Protein AF-A0A3S1BXM0-F1 (afdb_monomer)

Secondary structure (DSSP, 8-state):
---SSTTTGGGSSS--------EEEEEEEETTTSHHIIIIIHHHHHHHHHHTTGGG-SSS------SEEEEEEEEESS-HHHHHHHHHHHHHHH----TTSTTHHHHHHHHHHHHHHEEEEE-SSHHHHHHHHHHHHHHHHTSPTTPEEEEEEEE-S-GGGHHHHHHHHHHHHHHHHHHTT-EEEEEEPSP----

Structure (mmCIF, N/CA/C/O backbone):
data_AF-A0A3S1BXM0-F1
#
_entry.id   AF-A0A3S1BXM0-F1
#
loop_
_atom_site.group_PDB
_atom_site.id
_atom_site.type_symbol
_atom_site.label_atom_id
_atom_site.label_alt_id
_atom_site.label_comp_id
_atom_site.label_asym_id
_atom_site.label_entity_id
_atom_site.label_seq_id
_atom_site.pdbx_PDB_ins_code
_atom_site.Cartn_x
_atom_site.Cartn_y
_atom_site.Cartn_z
_atom_site.occupancy
_atom_site.B_iso_or_equiv
_atom_site.auth_seq_id
_atom_site.auth_comp_id
_atom_site.auth_asym_id
_atom_site.auth_atom_id
_atom_site.pdbx_PDB_model_num
ATOM 1 N N . MET A 1 1 ? -24.906 41.921 -45.939 1.00 42.62 1 MET A N 1
ATOM 2 C CA . MET A 1 1 ? -23.508 41.454 -46.096 1.00 42.62 1 MET A CA 1
ATOM 3 C C . MET A 1 1 ? -22.781 41.800 -44.793 1.00 42.62 1 MET A C 1
ATOM 5 O O . MET A 1 1 ? -22.224 42.876 -44.702 1.00 42.62 1 MET A O 1
ATOM 9 N N . SER A 1 2 ? -22.969 41.135 -43.647 1.00 51.03 2 SER A N 1
ATOM 10 C CA . SER A 1 2 ? -22.830 39.710 -43.267 1.00 51.03 2 SER A CA 1
ATOM 11 C C . SER A 1 2 ? -21.448 39.102 -43.482 1.00 51.03 2 SER A C 1
ATOM 13 O O . SER A 1 2 ? -21.346 37.996 -43.989 1.00 51.03 2 SER A O 1
ATOM 15 N N . ILE A 1 3 ? -20.389 39.807 -43.077 1.00 51.78 3 ILE A N 1
ATOM 16 C CA . ILE A 1 3 ? -19.067 39.207 -42.838 1.00 51.78 3 ILE A CA 1
ATOM 17 C C . ILE A 1 3 ? -18.407 39.964 -41.678 1.00 51.78 3 ILE A C 1
ATOM 19 O O . ILE A 1 3 ? -17.545 40.799 -41.897 1.00 51.78 3 ILE A O 1
ATOM 23 N N . SER A 1 4 ? -18.860 39.765 -40.437 1.00 50.62 4 SER A N 1
ATOM 24 C CA . SER A 1 4 ? -18.068 40.260 -39.291 1.00 50.62 4 SER A CA 1
ATOM 25 C C . SER A 1 4 ? -18.338 39.586 -37.945 1.00 50.62 4 SER A C 1
ATOM 27 O O . SER A 1 4 ? -17.710 39.952 -36.960 1.00 50.62 4 SER A O 1
ATOM 29 N N . CYS A 1 5 ? -19.240 38.600 -37.874 1.00 48.78 5 CYS A N 1
ATOM 30 C CA . CYS A 1 5 ? -19.607 37.962 -36.601 1.00 48.78 5 CYS A CA 1
ATOM 31 C C . CYS A 1 5 ? -19.157 36.492 -36.484 1.00 48.78 5 CYS A C 1
ATOM 33 O O . CYS A 1 5 ? -19.156 35.933 -35.395 1.00 48.78 5 CYS A O 1
ATOM 35 N N . LEU A 1 6 ? -18.724 35.862 -37.582 1.00 45.44 6 LEU A N 1
ATOM 36 C CA . LEU A 1 6 ? -18.412 34.425 -37.598 1.00 45.44 6 LEU A CA 1
ATOM 37 C C . LEU A 1 6 ? -16.967 34.073 -37.217 1.00 45.44 6 LEU A C 1
ATOM 39 O O . LEU A 1 6 ? -16.705 32.921 -36.901 1.00 45.44 6 LEU A O 1
ATOM 43 N N . VAL A 1 7 ? -16.039 35.035 -37.198 1.00 48.97 7 VAL A N 1
ATOM 44 C CA . VAL A 1 7 ? -14.608 34.736 -36.968 1.00 48.97 7 VAL A CA 1
ATOM 45 C C . VAL A 1 7 ? -14.205 34.856 -35.492 1.00 48.97 7 VAL A C 1
ATOM 47 O O . VAL A 1 7 ? -13.211 34.273 -35.073 1.00 48.97 7 VAL A O 1
ATOM 50 N N . VAL A 1 8 ? -14.994 35.551 -34.664 1.00 48.59 8 VAL A N 1
ATOM 51 C CA . VAL A 1 8 ? -14.667 35.716 -33.233 1.00 48.59 8 VAL A CA 1
ATOM 52 C C . VAL A 1 8 ? -15.180 34.544 -32.386 1.00 48.59 8 VAL A C 1
ATOM 54 O O . VAL A 1 8 ? -14.573 34.212 -31.374 1.00 48.59 8 VAL A O 1
ATOM 57 N N . PHE A 1 9 ? -16.229 33.839 -32.825 1.00 46.88 9 PHE A N 1
ATOM 58 C CA . PHE A 1 9 ? -16.729 32.659 -32.107 1.00 46.88 9 PHE A CA 1
ATOM 59 C C . PHE A 1 9 ? -15.946 31.370 -32.397 1.00 46.88 9 PHE A C 1
ATOM 61 O O . PHE A 1 9 ? -15.995 30.442 -31.596 1.00 46.88 9 PHE A O 1
ATOM 68 N N . SER A 1 10 ? -15.177 31.306 -33.489 1.00 47.47 10 SER A N 1
ATOM 69 C CA . SER A 1 10 ? -14.373 30.123 -33.828 1.00 47.47 10 SER A CA 1
ATOM 70 C C . SER A 1 10 ? -13.002 30.070 -33.142 1.00 47.47 10 SER A C 1
ATOM 72 O O . SER A 1 10 ? -12.331 29.048 -33.231 1.00 47.47 10 SER A O 1
ATOM 74 N N . LEU A 1 11 ? -12.576 31.130 -32.443 1.00 47.62 11 LEU A N 1
ATOM 75 C CA . LEU A 1 11 ? -11.292 31.165 -31.720 1.00 47.62 11 LEU A CA 1
ATOM 76 C C . LEU A 1 11 ? -11.405 30.844 -30.219 1.00 47.62 11 LEU A C 1
ATOM 78 O O . LEU A 1 11 ? -10.388 30.767 -29.537 1.00 47.62 11 LEU A O 1
ATOM 82 N N . LEU A 1 12 ? -12.612 30.595 -29.702 1.00 48.31 12 LEU A N 1
ATOM 83 C CA . LEU A 1 12 ? -12.831 30.173 -28.309 1.00 48.31 12 LEU A CA 1
ATOM 84 C C . LEU A 1 12 ? -12.918 28.645 -28.125 1.00 48.31 12 LEU A C 1
ATOM 86 O O . LEU A 1 12 ? -13.071 28.180 -26.999 1.00 48.31 12 LEU A O 1
ATOM 90 N N . SER A 1 13 ? -12.794 27.849 -29.195 1.00 50.97 13 SER A N 1
ATOM 91 C CA . SER A 1 13 ? -13.020 26.393 -29.139 1.00 50.97 13 SER A CA 1
ATOM 92 C C . SER A 1 13 ? -11.777 25.500 -29.188 1.00 50.97 13 SER A C 1
ATOM 94 O O . SER A 1 13 ? -11.932 24.285 -29.131 1.00 50.97 13 SER A O 1
ATOM 96 N N . THR A 1 14 ? -10.548 26.018 -29.236 1.00 49.47 14 THR A N 1
ATOM 97 C CA . THR A 1 14 ? -9.361 25.145 -29.364 1.00 49.47 14 THR A CA 1
ATOM 98 C C . THR A 1 14 ? -8.221 25.531 -28.432 1.00 49.47 14 THR A C 1
ATOM 100 O O . THR A 1 14 ? -7.120 25.823 -28.880 1.00 49.47 14 THR A O 1
ATOM 103 N N . ALA A 1 15 ? -8.477 25.512 -27.125 1.00 50.00 15 ALA A N 1
ATOM 104 C CA . ALA A 1 15 ? -7.437 25.248 -26.129 1.00 50.00 15 ALA A CA 1
ATOM 105 C C . ALA A 1 15 ? -8.036 24.783 -24.791 1.00 50.00 15 ALA A C 1
ATOM 107 O O . ALA A 1 15 ? -7.553 25.152 -23.726 1.00 50.00 15 ALA A O 1
ATOM 108 N N . TYR A 1 16 ? -9.038 23.896 -24.818 1.00 47.53 16 TYR A N 1
ATOM 109 C CA . TYR A 1 16 ? -9.066 22.870 -23.775 1.00 47.53 16 TYR A CA 1
ATOM 110 C C . TYR A 1 16 ? -7.913 21.915 -24.091 1.00 47.53 16 TYR A C 1
ATOM 112 O O . TYR A 1 16 ? -8.100 20.825 -24.625 1.00 47.53 16 TYR A O 1
ATOM 120 N N . LEU A 1 17 ? -6.685 22.354 -23.797 1.00 45.69 17 LEU A N 1
ATOM 121 C CA . LEU A 1 17 ? -5.659 21.406 -23.404 1.00 45.69 17 LEU A CA 1
ATOM 122 C C . LEU A 1 17 ? -6.275 20.701 -22.201 1.00 45.69 17 LEU A C 1
ATOM 124 O O . LEU A 1 17 ? -6.370 21.283 -21.121 1.00 45.69 17 LEU A O 1
ATOM 128 N N . ALA A 1 18 ? -6.791 19.493 -22.418 1.00 48.09 18 ALA A N 1
ATOM 129 C CA . ALA A 1 18 ? -7.060 18.563 -21.344 1.00 48.09 18 ALA A CA 1
ATOM 130 C C . ALA A 1 18 ? -5.709 18.343 -20.661 1.00 48.09 18 ALA A C 1
ATOM 132 O O . ALA A 1 18 ? -4.919 17.495 -21.069 1.00 48.09 18 ALA A O 1
ATOM 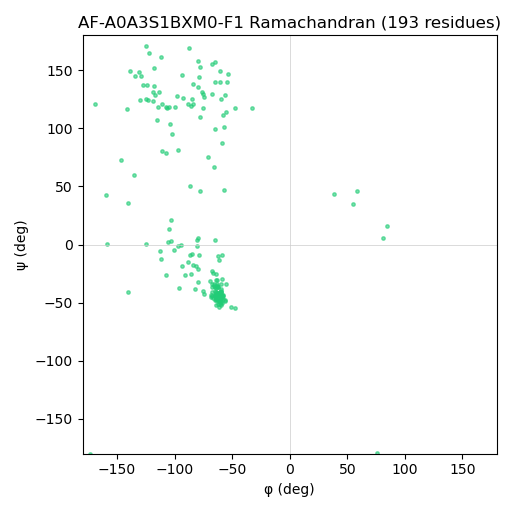133 N N . SER A 1 19 ? -5.393 19.217 -19.703 1.00 56.03 19 SER A N 1
ATOM 134 C CA . SER A 1 19 ? -4.230 19.079 -18.849 1.00 56.03 19 SER A CA 1
ATOM 135 C C . SER A 1 19 ? -4.370 17.702 -18.231 1.00 56.03 19 SER A C 1
ATOM 137 O O . SER A 1 19 ? -5.367 17.426 -17.560 1.00 56.03 19 SER A O 1
ATOM 139 N N . ALA A 1 20 ? -3.447 16.806 -18.572 1.00 67.75 20 ALA A N 1
ATOM 140 C CA . ALA A 1 20 ? -3.474 15.450 -18.068 1.00 67.75 20 ALA A CA 1
ATOM 141 C C . ALA A 1 20 ? -3.439 15.539 -16.542 1.00 67.75 20 ALA A C 1
ATOM 143 O O . ALA A 1 20 ? -2.470 16.010 -15.946 1.00 67.75 20 ALA A O 1
ATOM 144 N N . GLU A 1 21 ? -4.557 15.168 -15.930 1.00 80.56 21 GLU A N 1
ATOM 145 C CA . GLU A 1 21 ? -4.780 15.365 -14.511 1.00 80.56 21 GLU A CA 1
ATOM 146 C C . GLU A 1 21 ? -3.712 14.637 -13.699 1.00 80.56 21 GLU A C 1
ATOM 148 O O . GLU A 1 21 ? -3.503 13.431 -13.864 1.00 80.56 21 GLU A O 1
ATOM 153 N N . ARG A 1 22 ? -3.023 15.380 -12.826 1.00 90.25 22 ARG A N 1
ATOM 154 C CA . ARG A 1 22 ? -2.014 14.804 -11.943 1.00 90.25 22 ARG A CA 1
ATOM 155 C C . ARG A 1 22 ? -2.706 14.062 -10.813 1.00 90.25 22 ARG A C 1
ATOM 157 O O . ARG A 1 22 ? -3.576 14.615 -10.145 1.00 90.25 22 ARG A O 1
ATOM 164 N N . ARG A 1 23 ? -2.279 12.832 -10.565 1.00 91.25 23 ARG A N 1
ATOM 165 C CA . ARG A 1 23 ? -2.799 11.966 -9.510 1.00 91.25 23 ARG A CA 1
ATOM 166 C C . ARG A 1 23 ? -1.661 11.413 -8.666 1.00 91.25 23 ARG A C 1
ATOM 168 O O . ARG A 1 23 ? -0.598 11.087 -9.184 1.00 91.25 23 ARG A O 1
ATOM 175 N N . HIS A 1 24 ? -1.908 11.256 -7.380 1.00 94.69 24 HIS A N 1
ATOM 176 C CA . HIS A 1 24 ? -1.060 10.492 -6.486 1.00 94.69 24 HIS A CA 1
ATOM 177 C C . HIS A 1 24 ? -1.905 9.408 -5.825 1.00 94.69 24 HIS A C 1
ATOM 179 O O . HIS A 1 24 ? -2.937 9.718 -5.228 1.00 94.69 24 HIS A O 1
ATOM 185 N N . THR A 1 25 ? -1.487 8.151 -5.964 1.00 95.94 25 THR A N 1
ATOM 186 C CA . THR A 1 25 ? -2.181 7.011 -5.363 1.00 95.94 25 THR A CA 1
ATOM 187 C C . THR A 1 25 ? -1.334 6.411 -4.255 1.00 95.94 25 THR A C 1
ATOM 189 O O . THR A 1 25 ? -0.241 5.912 -4.510 1.00 95.94 25 THR A O 1
ATOM 192 N N . VAL A 1 26 ? -1.877 6.379 -3.044 1.00 97.81 26 VAL A N 1
ATOM 193 C CA . VAL A 1 26 ? -1.361 5.522 -1.976 1.00 97.81 26 VAL A CA 1
ATOM 194 C C . VAL A 1 26 ? -2.067 4.174 -2.097 1.00 97.81 26 VAL A C 1
ATOM 196 O O . VAL A 1 26 ? -3.297 4.103 -2.068 1.00 97.81 26 VAL A O 1
ATOM 199 N N . PHE A 1 27 ? -1.305 3.099 -2.281 1.00 98.44 27 PHE A N 1
ATOM 200 C CA . PHE A 1 27 ? -1.840 1.742 -2.376 1.00 98.44 27 PHE A CA 1
ATOM 201 C C . PHE A 1 27 ? -1.514 0.972 -1.100 1.00 98.44 27 PHE A C 1
ATOM 203 O O . PHE A 1 27 ? -0.349 0.733 -0.795 1.00 98.44 27 PHE A O 1
ATOM 210 N N . ILE A 1 28 ? -2.543 0.549 -0.374 1.00 98.62 28 ILE A N 1
ATOM 211 C CA . ILE A 1 28 ? -2.418 -0.246 0.844 1.00 98.62 28 ILE A CA 1
ATOM 212 C C . ILE A 1 28 ? -2.796 -1.683 0.535 1.00 98.62 28 ILE A C 1
ATOM 214 O O . ILE A 1 28 ? -3.948 -1.970 0.213 1.00 98.62 28 ILE A O 1
ATOM 218 N N . LEU A 1 29 ? -1.845 -2.592 0.705 1.00 98.69 29 LEU A N 1
ATOM 219 C CA . LEU A 1 29 ? -2.066 -4.024 0.636 1.00 98.69 29 LEU A CA 1
ATOM 220 C C . LEU A 1 29 ? -2.128 -4.620 2.046 1.00 98.69 29 LEU A C 1
ATOM 222 O O . LEU A 1 29 ? -1.106 -4.957 2.650 1.00 98.69 29 LEU A O 1
ATOM 226 N N . VAL A 1 30 ? -3.343 -4.772 2.575 1.00 98.62 30 VAL A N 1
ATOM 227 C CA . VAL A 1 30 ? -3.570 -5.489 3.834 1.00 98.62 30 VAL A CA 1
ATOM 228 C C . VAL A 1 30 ? -3.433 -6.984 3.570 1.00 98.62 30 VAL A C 1
ATOM 230 O O . VAL A 1 30 ? -4.076 -7.513 2.671 1.00 98.62 30 VAL A O 1
ATOM 233 N N . GLY A 1 31 ? -2.594 -7.665 4.348 1.00 98.12 31 GLY A N 1
ATOM 234 C CA . GLY A 1 31 ? -2.126 -9.015 4.031 1.00 98.12 31 GLY A CA 1
ATOM 235 C C . GLY A 1 31 ? -0.924 -9.029 3.081 1.00 98.12 31 GLY A C 1
ATOM 236 O O . GLY A 1 31 ? -0.602 -10.075 2.529 1.00 98.12 31 GLY A O 1
ATOM 237 N N . GLY A 1 32 ? -0.229 -7.897 2.906 1.00 97.88 32 GLY A N 1
ATOM 238 C CA . GLY A 1 32 ? 0.899 -7.760 1.974 1.00 97.88 32 GLY A CA 1
ATOM 239 C C . GLY A 1 32 ? 2.114 -8.651 2.258 1.00 97.88 32 GLY A C 1
ATOM 240 O O . GLY A 1 32 ? 3.002 -8.752 1.422 1.00 97.88 32 GLY A O 1
ATOM 241 N N . THR A 1 33 ? 2.164 -9.323 3.406 1.00 98.12 33 THR A N 1
ATOM 242 C CA . THR A 1 33 ? 3.196 -10.316 3.749 1.00 98.12 33 THR A CA 1
ATOM 243 C C . THR A 1 33 ? 2.714 -11.766 3.631 1.00 98.12 33 THR A C 1
ATOM 245 O O . THR A 1 33 ? 3.460 -12.677 3.978 1.00 98.12 33 THR A O 1
ATOM 248 N N . GLY A 1 34 ? 1.474 -11.994 3.184 1.00 97.19 34 GLY A N 1
ATOM 249 C CA . GLY A 1 34 ? 0.891 -13.326 3.018 1.00 97.19 34 GLY A CA 1
ATOM 250 C C . GLY A 1 34 ? 1.173 -13.961 1.654 1.00 97.19 34 GLY A C 1
ATOM 251 O O . GLY A 1 34 ? 1.602 -13.297 0.710 1.00 97.19 34 GLY A O 1
ATOM 252 N N . ASP A 1 35 ? 0.856 -15.250 1.535 1.00 96.81 35 ASP A N 1
ATOM 253 C CA . ASP A 1 35 ? 1.172 -16.063 0.352 1.00 96.81 35 ASP A CA 1
ATOM 254 C C . ASP A 1 35 ? 0.538 -15.537 -0.939 1.00 96.81 35 ASP A C 1
ATOM 256 O O . ASP A 1 35 ? 1.184 -15.520 -1.984 1.00 96.81 35 ASP A O 1
ATOM 260 N N . LEU A 1 36 ? -0.719 -15.073 -0.884 1.00 96.62 36 LEU A N 1
ATOM 261 C CA . LEU A 1 36 ? -1.396 -14.497 -2.052 1.00 96.62 36 LEU A CA 1
ATOM 262 C C . LEU A 1 36 ? -0.648 -13.259 -2.563 1.00 96.62 36 LEU A C 1
ATOM 264 O O . LEU A 1 36 ? -0.442 -13.105 -3.770 1.00 96.62 36 LEU A O 1
ATOM 268 N N . ALA A 1 37 ? -0.222 -12.396 -1.637 1.00 97.62 37 ALA A N 1
ATOM 269 C CA . ALA A 1 37 ? 0.502 -11.182 -1.967 1.00 97.62 37 ALA A CA 1
ATOM 270 C C . ALA A 1 37 ? 1.859 -11.494 -2.601 1.00 97.62 37 ALA A C 1
ATOM 272 O O . ALA A 1 37 ? 2.171 -10.950 -3.660 1.00 97.62 37 ALA A O 1
ATOM 273 N N . ALA A 1 38 ? 2.615 -12.409 -1.989 1.00 97.50 38 ALA A N 1
ATOM 274 C CA . ALA A 1 38 ? 3.919 -12.841 -2.480 1.00 97.50 38 ALA A CA 1
ATOM 275 C C . ALA A 1 38 ? 3.840 -13.552 -3.834 1.00 97.50 38 ALA A C 1
ATOM 277 O O . ALA A 1 38 ? 4.702 -13.392 -4.689 1.00 97.50 38 ALA A O 1
ATOM 278 N N . LYS A 1 39 ? 2.793 -14.345 -4.056 1.00 96.94 39 LYS A N 1
ATOM 279 C CA . LYS A 1 39 ? 2.694 -15.136 -5.278 1.00 96.94 39 LYS A CA 1
ATOM 280 C C . LYS A 1 39 ? 2.216 -14.330 -6.485 1.00 96.94 39 LYS A C 1
ATOM 282 O O . LYS A 1 39 ? 2.598 -14.667 -7.601 1.00 96.94 39 LYS A O 1
ATOM 287 N N . TYR A 1 40 ? 1.361 -13.323 -6.285 1.00 96.19 40 TYR A N 1
ATOM 288 C CA . TYR A 1 40 ? 0.692 -12.655 -7.409 1.00 96.19 40 TYR A CA 1
ATOM 289 C C . TYR A 1 40 ? 0.553 -11.139 -7.275 1.00 96.19 40 TYR A C 1
ATOM 291 O O . TYR A 1 40 ? 0.698 -10.429 -8.268 1.00 96.19 40 TYR A O 1
ATOM 299 N N . LEU A 1 41 ? 0.220 -10.621 -6.088 1.00 97.81 41 LEU A N 1
ATOM 300 C CA . LEU A 1 41 ? -0.225 -9.226 -5.996 1.00 97.81 41 LEU A CA 1
ATOM 301 C C . LEU A 1 41 ? 0.931 -8.242 -6.149 1.00 97.81 41 LEU A C 1
ATOM 303 O O . LEU A 1 41 ? 0.777 -7.264 -6.872 1.00 97.81 41 LEU A O 1
ATOM 307 N N . TRP A 1 42 ? 2.084 -8.489 -5.523 1.00 98.12 42 TRP A N 1
ATOM 308 C CA . TRP A 1 42 ? 3.219 -7.569 -5.644 1.00 98.12 42 TRP A CA 1
ATOM 309 C C . TRP A 1 42 ? 3.757 -7.477 -7.066 1.00 98.12 42 TRP A C 1
ATOM 311 O O . TRP A 1 42 ? 4.022 -6.369 -7.528 1.00 98.12 42 TRP A O 1
ATOM 321 N N . ASP A 1 43 ? 3.843 -8.605 -7.771 1.00 96.75 43 ASP A N 1
ATOM 322 C CA . ASP A 1 43 ? 4.214 -8.620 -9.186 1.00 96.75 43 ASP A CA 1
ATOM 323 C C . ASP A 1 43 ? 3.181 -7.865 -10.039 1.00 96.75 43 ASP A C 1
ATOM 325 O O . ASP A 1 43 ? 3.528 -6.970 -10.806 1.00 96.75 43 ASP A O 1
ATOM 329 N N . GLY A 1 44 ? 1.884 -8.117 -9.829 1.00 95.88 44 GLY A N 1
ATOM 330 C CA . GLY A 1 44 ? 0.815 -7.394 -10.523 1.00 95.88 44 GLY A CA 1
ATOM 331 C C . GLY A 1 44 ? 0.842 -5.878 -10.283 1.00 95.88 44 GLY A C 1
ATOM 332 O O . GLY A 1 44 ? 0.707 -5.097 -11.227 1.00 95.88 44 GLY A O 1
ATOM 333 N N . ILE A 1 45 ? 1.053 -5.447 -9.036 1.00 96.81 45 ILE A N 1
ATOM 334 C CA . ILE A 1 45 ? 1.175 -4.027 -8.673 1.00 96.81 45 ILE A CA 1
ATOM 335 C C . ILE A 1 45 ? 2.427 -3.423 -9.324 1.00 96.81 45 ILE A C 1
ATOM 337 O O . ILE A 1 45 ? 2.351 -2.326 -9.886 1.00 96.81 45 ILE A O 1
ATOM 341 N N . PHE A 1 46 ? 3.557 -4.135 -9.295 1.00 96.50 46 PHE A N 1
ATOM 342 C CA . PHE A 1 46 ? 4.783 -3.695 -9.951 1.00 96.50 46 PHE A CA 1
ATOM 343 C C . PHE A 1 46 ? 4.591 -3.545 -11.462 1.00 96.50 46 PHE A C 1
ATOM 345 O O . PHE A 1 46 ? 4.988 -2.523 -12.009 1.00 96.50 46 PHE A O 1
ATOM 352 N N . ASN A 1 47 ? 3.913 -4.480 -12.126 1.00 93.31 47 ASN A N 1
ATOM 353 C CA . ASN A 1 47 ? 3.631 -4.403 -13.560 1.00 93.31 47 ASN A CA 1
ATOM 354 C C . ASN A 1 47 ? 2.796 -3.161 -13.914 1.00 93.31 47 ASN A C 1
ATOM 356 O O . ASN A 1 47 ? 3.095 -2.458 -14.881 1.00 93.31 47 ASN A O 1
ATOM 360 N N . VAL A 1 48 ? 1.792 -2.818 -13.099 1.00 91.38 48 VAL A N 1
ATOM 361 C CA . VAL A 1 48 ? 1.018 -1.573 -13.274 1.00 91.38 48 VAL A CA 1
ATOM 362 C C . VAL A 1 48 ? 1.903 -0.338 -13.089 1.00 91.38 48 VAL A C 1
ATOM 364 O O . VAL A 1 48 ? 1.851 0.589 -13.903 1.00 91.38 48 VAL A O 1
ATOM 367 N N . TYR A 1 49 ? 2.726 -0.325 -12.038 1.00 91.44 49 TYR A N 1
ATOM 368 C CA . TYR A 1 49 ? 3.679 0.751 -11.779 1.00 91.44 49 TYR A CA 1
ATOM 369 C C . TYR A 1 49 ? 4.684 0.902 -12.930 1.00 91.44 49 TYR A C 1
ATOM 371 O O . TYR A 1 49 ? 4.895 2.010 -13.414 1.00 91.44 49 TYR A O 1
ATOM 379 N N . HIS A 1 50 ? 5.252 -0.201 -13.413 1.00 88.81 50 HIS A N 1
ATOM 380 C CA . HIS A 1 50 ? 6.261 -0.254 -14.461 1.00 88.81 50 HIS A CA 1
ATOM 381 C C . HIS A 1 50 ? 5.719 0.253 -15.802 1.00 88.81 50 HIS A C 1
ATOM 383 O O . HIS A 1 50 ? 6.286 1.186 -16.380 1.00 88.81 50 HIS A O 1
ATOM 389 N N . ASN A 1 51 ? 4.582 -0.284 -16.251 1.00 84.31 51 ASN A N 1
ATOM 390 C CA . ASN A 1 51 ? 3.992 0.026 -17.556 1.00 84.31 51 ASN A CA 1
ATOM 391 C C . ASN A 1 51 ? 3.560 1.494 -17.671 1.00 84.31 51 ASN A C 1
ATOM 393 O O . ASN A 1 51 ? 3.542 2.064 -18.764 1.00 84.31 51 ASN A O 1
ATOM 397 N N . ARG A 1 52 ? 3.268 2.162 -16.544 1.00 76.94 52 ARG A N 1
ATOM 398 C CA . ARG A 1 52 ? 2.930 3.594 -16.533 1.00 76.94 52 ARG A CA 1
ATOM 399 C C . ARG A 1 52 ? 4.040 4.469 -17.123 1.00 76.94 52 ARG A C 1
ATOM 401 O O . ARG A 1 52 ? 3.747 5.522 -17.691 1.00 76.94 52 ARG A O 1
ATOM 408 N N . PHE A 1 53 ? 5.289 4.037 -17.009 1.00 68.12 53 PHE A N 1
ATOM 409 C CA . PHE A 1 53 ? 6.450 4.782 -17.483 1.00 68.12 53 PHE A CA 1
ATOM 410 C C . PHE A 1 53 ? 6.986 4.274 -18.835 1.00 68.12 53 PHE A C 1
ATOM 412 O O . PHE A 1 53 ? 7.919 4.867 -19.368 1.00 68.12 53 PHE A O 1
ATOM 419 N N . GLU A 1 54 ? 6.448 3.192 -19.406 1.00 59.00 54 GLU A N 1
ATOM 420 C CA . GLU A 1 54 ? 6.897 2.666 -20.711 1.00 59.00 54 GLU A CA 1
ATOM 421 C C . GLU A 1 54 ? 6.317 3.429 -21.916 1.00 59.00 54 GLU A C 1
ATOM 423 O O . GLU A 1 54 ? 6.919 3.443 -22.983 1.00 59.00 54 GLU A O 1
ATOM 428 N N . GLY A 1 55 ? 5.207 4.155 -21.746 1.00 51.69 55 GLY A N 1
ATOM 429 C CA . GLY A 1 55 ? 4.550 4.906 -22.829 1.00 51.69 55 GLY A CA 1
ATOM 430 C C . GLY A 1 55 ? 5.156 6.272 -23.203 1.00 51.69 55 GLY A C 1
ATOM 431 O O . GLY A 1 55 ? 4.553 6.978 -24.004 1.00 51.69 55 GLY A O 1
ATOM 432 N N . HIS A 1 56 ? 6.296 6.681 -22.628 1.00 49.00 56 HIS A N 1
ATOM 433 C CA . HIS A 1 56 ? 6.928 7.996 -22.884 1.00 49.00 56 HIS A CA 1
ATOM 434 C C . HIS A 1 56 ? 8.153 7.926 -23.818 1.00 49.00 56 HIS A C 1
ATOM 436 O O . HIS A 1 56 ? 8.973 8.839 -23.851 1.00 49.00 56 HIS A O 1
ATOM 442 N N . THR A 1 57 ? 8.281 6.870 -24.623 1.00 41.56 57 THR A N 1
ATOM 443 C CA . THR A 1 57 ? 9.377 6.656 -25.589 1.00 41.56 57 THR A CA 1
ATOM 444 C C . THR A 1 57 ? 9.228 7.483 -26.877 1.00 41.56 57 THR A C 1
ATOM 446 O O . THR A 1 57 ? 9.422 6.997 -27.988 1.00 41.56 57 THR A O 1
ATOM 449 N N . GLY A 1 58 ? 8.907 8.769 -26.734 1.00 39.56 58 GLY A N 1
ATOM 450 C CA . GLY A 1 58 ? 8.939 9.761 -27.804 1.00 39.56 58 GLY A CA 1
ATOM 451 C C . GLY A 1 58 ? 10.104 10.727 -27.618 1.00 39.56 58 GLY A C 1
ATOM 452 O O . GLY A 1 58 ? 9.897 11.827 -27.129 1.00 39.56 58 GLY A O 1
ATOM 453 N N . GLY A 1 59 ? 11.315 10.300 -27.989 1.00 37.91 59 GLY A N 1
ATOM 454 C CA . GLY A 1 59 ? 12.418 11.146 -28.475 1.00 37.91 59 GLY A CA 1
ATOM 455 C C . GLY A 1 59 ? 12.652 12.525 -27.845 1.00 37.91 59 GLY A C 1
ATOM 456 O O . GLY A 1 59 ? 12.895 13.469 -28.580 1.00 37.91 59 GLY A O 1
ATOM 457 N N . PHE A 1 60 ? 12.590 12.662 -26.527 1.00 41.16 60 PHE A N 1
ATOM 458 C CA . PHE A 1 60 ? 13.245 13.707 -25.739 1.00 41.16 60 PHE A CA 1
ATOM 459 C C . PHE A 1 60 ? 13.077 13.252 -24.294 1.00 41.16 60 PHE A C 1
ATOM 461 O O . PHE A 1 60 ? 11.948 13.027 -23.859 1.00 41.16 60 PHE A O 1
ATOM 468 N N . GLU A 1 61 ? 14.172 13.054 -23.565 1.00 42.25 61 GLU A N 1
ATOM 469 C CA . GLU A 1 61 ? 14.155 12.805 -22.121 1.00 42.25 61 GLU A CA 1
ATOM 470 C C . GLU A 1 61 ? 13.651 14.060 -21.399 1.00 42.25 61 GLU A C 1
ATOM 472 O O . GLU A 1 61 ? 14.375 14.754 -20.697 1.00 42.25 61 GLU A O 1
ATOM 477 N N . SER A 1 62 ? 12.384 14.403 -21.595 1.00 40.66 62 SER A N 1
ATOM 478 C CA . SER A 1 62 ? 11.703 15.230 -20.633 1.00 40.66 62 SER A CA 1
ATOM 479 C C . SER A 1 62 ? 11.401 14.305 -19.469 1.00 40.66 62 SER A C 1
ATOM 481 O O . SER A 1 62 ? 10.584 13.391 -19.595 1.00 40.66 62 SER A O 1
ATOM 483 N N . GLU A 1 63 ? 11.972 14.606 -18.308 1.00 44.44 63 GLU A N 1
ATOM 484 C CA . GLU A 1 63 ? 11.359 14.367 -16.998 1.00 44.44 63 GLU A CA 1
ATOM 485 C C . GLU A 1 63 ? 9.983 15.078 -16.920 1.00 44.44 63 GLU A C 1
ATOM 487 O O . GLU A 1 63 ? 9.681 15.818 -15.987 1.00 44.44 63 GLU A O 1
ATOM 492 N N . ALA A 1 64 ? 9.130 14.933 -17.943 1.00 43.91 64 ALA A N 1
ATOM 493 C CA . ALA A 1 64 ? 7.747 15.350 -17.911 1.00 43.91 64 ALA A CA 1
ATOM 494 C C . ALA A 1 64 ? 7.106 14.469 -16.851 1.00 43.91 64 ALA A C 1
ATOM 496 O O . ALA A 1 64 ? 6.851 13.286 -17.079 1.00 43.91 64 ALA A O 1
ATOM 497 N N . ALA A 1 65 ? 6.969 15.059 -15.664 1.00 53.56 65 ALA A N 1
ATOM 498 C CA . ALA A 1 65 ? 6.429 14.465 -14.461 1.00 53.56 65 ALA A CA 1
ATOM 499 C C . ALA A 1 65 ? 5.340 13.455 -14.816 1.00 53.56 65 ALA A C 1
ATOM 501 O O . ALA A 1 65 ? 4.323 13.824 -15.409 1.00 53.56 65 ALA A O 1
ATOM 502 N N . ALA A 1 66 ? 5.556 12.183 -14.469 1.00 63.94 66 ALA A N 1
ATOM 503 C CA . ALA A 1 66 ? 4.500 11.195 -14.566 1.00 63.94 66 ALA A CA 1
ATOM 504 C C . ALA A 1 66 ? 3.250 11.796 -13.917 1.00 63.94 66 ALA A C 1
ATOM 506 O O . ALA A 1 66 ? 3.235 12.081 -12.721 1.00 63.94 66 ALA A O 1
ATOM 507 N N . ASN A 1 67 ? 2.185 11.982 -14.705 1.00 81.75 67 ASN A N 1
ATOM 508 C CA . ASN A 1 67 ? 0.918 12.527 -14.203 1.00 81.75 67 ASN A CA 1
ATOM 509 C C . ASN A 1 67 ? 0.250 11.582 -13.192 1.00 81.75 67 ASN A C 1
ATOM 511 O O . ASN A 1 67 ? -0.872 11.812 -12.763 1.00 81.75 67 ASN A O 1
ATOM 515 N N . HIS A 1 68 ? 0.903 10.474 -12.841 1.00 87.50 68 HIS A N 1
ATOM 516 C CA . HIS A 1 68 ? 0.467 9.563 -11.808 1.00 87.50 68 HIS A CA 1
ATOM 517 C C . HIS A 1 68 ? 1.675 9.054 -11.022 1.00 87.50 68 HIS A C 1
ATOM 519 O O . HIS A 1 68 ? 2.536 8.390 -11.594 1.00 87.50 68 HIS A O 1
ATOM 525 N N . THR A 1 69 ? 1.734 9.369 -9.733 1.00 91.50 69 THR A N 1
ATOM 526 C CA . THR A 1 69 ? 2.753 8.870 -8.800 1.00 91.50 69 THR A CA 1
ATOM 527 C C . THR A 1 69 ? 2.134 7.930 -7.769 1.00 91.50 69 THR A C 1
ATOM 529 O O . THR A 1 69 ? 0.916 7.924 -7.577 1.00 91.50 69 THR A O 1
ATOM 532 N N . PHE A 1 70 ? 2.978 7.122 -7.124 1.00 94.25 70 PHE A N 1
ATOM 533 C CA . PHE A 1 70 ? 2.545 6.090 -6.187 1.00 94.25 70 PHE A CA 1
ATOM 534 C C . PHE A 1 70 ? 3.433 6.023 -4.947 1.00 94.25 70 PHE A C 1
ATOM 536 O O . PHE A 1 70 ? 4.647 6.241 -5.051 1.00 94.25 70 PHE A O 1
ATOM 543 N N . ASP A 1 71 ? 2.820 5.640 -3.831 1.00 97.00 71 ASP A N 1
ATOM 544 C CA . ASP A 1 71 ? 3.469 5.096 -2.637 1.00 97.00 71 ASP A CA 1
ATOM 545 C C . ASP A 1 71 ? 2.735 3.819 -2.200 1.00 97.00 71 ASP A C 1
ATOM 547 O O . ASP A 1 71 ? 1.531 3.669 -2.438 1.00 97.00 71 ASP A O 1
ATOM 551 N N . PHE A 1 72 ? 3.468 2.873 -1.606 1.00 98.31 72 PHE A N 1
ATOM 552 C CA . PHE A 1 72 ? 2.972 1.521 -1.349 1.00 98.31 72 PHE A CA 1
ATOM 553 C C . PHE A 1 72 ? 3.111 1.169 0.130 1.00 98.31 72 PHE A C 1
ATOM 555 O O . PHE A 1 72 ? 4.198 1.218 0.697 1.00 98.31 72 PHE A O 1
ATOM 562 N N . LEU A 1 73 ? 2.006 0.770 0.751 1.00 98.69 73 LEU A N 1
ATOM 563 C CA . LEU A 1 73 ? 1.973 0.313 2.133 1.00 98.69 73 LEU A CA 1
ATOM 564 C C . LEU A 1 73 ? 1.587 -1.163 2.149 1.00 98.69 73 LEU A C 1
ATOM 566 O O . LEU A 1 73 ? 0.490 -1.528 1.739 1.00 98.69 73 LEU A O 1
ATOM 570 N N . ALA A 1 74 ? 2.457 -2.027 2.650 1.00 98.62 74 ALA A N 1
ATOM 571 C CA . ALA A 1 74 ? 2.049 -3.352 3.089 1.00 98.62 74 ALA A CA 1
ATOM 572 C C . ALA A 1 74 ? 1.531 -3.243 4.520 1.00 98.62 74 ALA A C 1
ATOM 574 O O . ALA A 1 74 ? 2.149 -2.578 5.346 1.00 98.62 74 ALA A O 1
ATOM 575 N N . ALA A 1 75 ? 0.435 -3.916 4.848 1.00 98.50 75 ALA A N 1
ATOM 576 C CA . ALA A 1 75 ? -0.097 -3.875 6.201 1.00 98.50 75 ALA A CA 1
ATOM 577 C C . ALA A 1 75 ? -0.483 -5.264 6.707 1.00 98.50 75 ALA A C 1
ATOM 579 O O . ALA A 1 75 ? -0.945 -6.110 5.941 1.00 98.50 75 ALA A O 1
ATOM 580 N N . GLY A 1 76 ? -0.299 -5.528 7.999 1.00 97.81 76 GLY A N 1
ATOM 581 C CA . GLY A 1 76 ? -0.563 -6.850 8.564 1.00 97.81 76 GLY A CA 1
ATOM 582 C C . GLY A 1 76 ? -0.446 -6.899 10.081 1.00 97.81 76 GLY A C 1
ATOM 583 O O . GLY A 1 76 ? -0.167 -5.907 10.736 1.00 97.81 76 GLY A O 1
ATOM 584 N N . ARG A 1 77 ? -0.669 -8.074 10.673 1.00 96.81 77 ARG A N 1
ATOM 585 C CA . ARG A 1 77 ? -0.650 -8.246 12.141 1.00 96.81 77 ARG A CA 1
ATOM 586 C C . ARG A 1 77 ? 0.739 -8.530 12.715 1.00 96.81 77 ARG A C 1
ATOM 588 O O . ARG A 1 77 ? 0.894 -8.585 13.935 1.00 96.81 77 ARG A O 1
ATOM 595 N N . THR A 1 78 ? 1.723 -8.781 11.857 1.00 97.44 78 THR A N 1
ATOM 596 C CA . THR A 1 78 ? 3.106 -9.015 12.272 1.00 97.44 78 THR A CA 1
ATOM 597 C C . THR A 1 78 ? 3.661 -7.741 12.900 1.00 97.44 78 THR A C 1
ATOM 599 O O . THR A 1 78 ? 3.394 -6.648 12.400 1.00 97.44 78 THR A O 1
ATOM 602 N N . ALA A 1 79 ? 4.429 -7.883 13.983 1.00 97.19 79 ALA A N 1
ATOM 603 C CA . ALA A 1 79 ? 5.117 -6.759 14.612 1.00 97.19 79 ALA A CA 1
ATOM 604 C C . ALA A 1 79 ? 5.974 -5.996 13.589 1.00 97.19 79 ALA A C 1
ATOM 606 O O . ALA A 1 79 ? 6.520 -6.611 12.674 1.00 97.19 79 ALA A O 1
ATOM 607 N N . GLN A 1 80 ? 6.098 -4.680 13.768 1.00 97.06 80 GLN A N 1
ATOM 608 C CA . GLN A 1 80 ? 6.684 -3.757 12.793 1.00 97.06 80 GLN A CA 1
ATOM 609 C C . GLN A 1 80 ? 8.030 -4.237 12.218 1.00 97.06 80 GLN A C 1
ATOM 611 O O . GLN A 1 80 ? 8.157 -4.395 11.005 1.00 97.06 80 GLN A O 1
ATOM 616 N N . ASP A 1 81 ? 9.006 -4.546 13.076 1.00 96.81 81 ASP A N 1
ATOM 617 C CA . ASP A 1 81 ? 10.355 -4.948 12.648 1.00 96.81 81 ASP A CA 1
ATOM 618 C C . ASP A 1 81 ? 10.355 -6.270 11.876 1.00 96.81 81 ASP A C 1
ATOM 620 O O . ASP A 1 81 ? 10.957 -6.390 10.808 1.00 96.81 81 ASP A O 1
ATOM 624 N N . GLN A 1 82 ? 9.614 -7.259 12.375 1.00 97.94 82 GLN A N 1
ATOM 625 C CA . GLN A 1 82 ? 9.499 -8.555 11.713 1.00 97.94 82 GLN A CA 1
ATOM 626 C C . GLN A 1 82 ? 8.736 -8.438 10.385 1.00 97.94 82 GLN A C 1
ATOM 628 O O . GLN A 1 82 ? 9.081 -9.101 9.409 1.00 97.94 82 GLN A O 1
ATOM 633 N N . GLY A 1 83 ? 7.715 -7.582 10.324 1.00 98.12 83 GLY A N 1
ATOM 634 C CA . GLY A 1 83 ? 6.959 -7.311 9.107 1.00 98.12 83 GLY A CA 1
ATOM 635 C C . GLY A 1 83 ? 7.809 -6.642 8.030 1.00 98.12 83 GLY A C 1
ATOM 636 O O . GLY A 1 83 ? 7.740 -7.059 6.879 1.00 98.12 83 GLY A O 1
ATOM 637 N N . ASN A 1 84 ? 8.683 -5.703 8.407 1.00 97.38 84 ASN A N 1
ATOM 638 C CA . ASN A 1 84 ? 9.672 -5.100 7.507 1.00 97.38 84 ASN A CA 1
ATOM 639 C C . ASN A 1 84 ? 10.620 -6.152 6.901 1.00 97.38 84 ASN A C 1
ATOM 641 O O . ASN A 1 84 ? 10.893 -6.128 5.699 1.00 97.38 84 ASN A O 1
ATOM 645 N N . ILE A 1 85 ? 11.114 -7.095 7.713 1.00 98.06 85 ILE A N 1
ATOM 646 C CA . ILE A 1 85 ? 11.991 -8.179 7.239 1.00 98.06 85 ILE A CA 1
ATOM 647 C C . ILE A 1 85 ? 11.251 -9.064 6.229 1.00 98.06 85 ILE A C 1
ATOM 649 O O . ILE A 1 85 ? 11.768 -9.330 5.141 1.00 98.06 85 ILE A O 1
ATOM 653 N N . ILE A 1 86 ? 10.029 -9.491 6.566 1.00 98.31 86 ILE A N 1
ATOM 654 C CA . ILE A 1 86 ? 9.225 -10.356 5.694 1.00 98.31 86 ILE A CA 1
ATOM 655 C C . ILE A 1 86 ? 8.866 -9.627 4.398 1.00 98.31 86 ILE A C 1
ATOM 657 O O . ILE A 1 86 ? 9.055 -10.195 3.327 1.00 98.31 86 ILE A O 1
ATOM 661 N N . LEU A 1 87 ? 8.407 -8.374 4.472 1.00 98.56 87 LEU A N 1
ATOM 662 C CA . LEU A 1 87 ? 8.055 -7.581 3.295 1.00 98.56 87 LEU A CA 1
ATOM 663 C C . LEU A 1 87 ? 9.235 -7.472 2.328 1.00 98.56 87 LEU A C 1
ATOM 665 O O . LEU A 1 87 ? 9.075 -7.743 1.144 1.00 98.56 87 LEU A O 1
ATOM 669 N N . ASN A 1 88 ? 10.427 -7.142 2.828 1.00 97.31 88 ASN A N 1
ATOM 670 C CA . ASN A 1 88 ? 11.622 -7.049 1.992 1.00 97.31 88 ASN A CA 1
ATOM 671 C C . ASN A 1 88 ? 11.946 -8.373 1.290 1.00 97.31 88 ASN A C 1
ATOM 673 O O . ASN A 1 88 ? 12.323 -8.374 0.118 1.00 97.31 88 ASN A O 1
ATOM 677 N N . SER A 1 89 ? 11.795 -9.500 1.989 1.00 97.50 89 SER A N 1
ATOM 678 C CA . SER A 1 89 ? 11.979 -10.828 1.394 1.00 97.50 89 SER A CA 1
ATOM 679 C C . SER A 1 89 ? 10.927 -11.122 0.323 1.00 97.50 89 SER A C 1
ATOM 681 O O . SER A 1 89 ? 11.254 -11.624 -0.753 1.00 97.50 89 SER A O 1
ATOM 683 N N . VAL A 1 90 ? 9.663 -10.800 0.604 1.00 98.06 90 VAL A N 1
ATOM 684 C CA . VAL A 1 90 ? 8.542 -10.985 -0.321 1.00 98.06 90 VAL A CA 1
ATOM 685 C C . VAL A 1 90 ? 8.750 -10.149 -1.580 1.00 98.06 90 VAL A C 1
ATOM 687 O O . VAL A 1 90 ? 8.771 -10.706 -2.669 1.00 98.06 90 VAL A O 1
ATOM 690 N N . LEU A 1 91 ? 8.992 -8.844 -1.462 1.00 98.00 91 LEU A N 1
ATOM 691 C CA . LEU A 1 91 ? 9.155 -7.960 -2.618 1.00 98.00 91 LEU A CA 1
ATOM 692 C C . LEU A 1 91 ? 10.312 -8.397 -3.526 1.00 98.00 91 LEU A C 1
ATOM 694 O O . LEU A 1 91 ? 10.135 -8.486 -4.737 1.00 98.00 91 LEU A O 1
ATOM 698 N N . LYS A 1 92 ? 11.469 -8.741 -2.943 1.00 95.62 92 LYS A N 1
ATOM 699 C CA . LYS A 1 92 ? 12.647 -9.200 -3.700 1.00 95.62 92 LYS A CA 1
ATOM 700 C C . LYS A 1 92 ? 12.425 -10.517 -4.442 1.00 95.62 92 LYS A C 1
ATOM 702 O O . LYS A 1 92 ? 13.068 -10.741 -5.457 1.00 95.62 92 LYS A O 1
ATOM 707 N N . SER A 1 93 ? 11.575 -11.397 -3.914 1.00 95.06 93 SER A N 1
ATOM 708 C CA . SER A 1 93 ? 11.278 -12.695 -4.536 1.00 95.06 93 SER A CA 1
ATOM 709 C C . SER A 1 93 ? 10.091 -12.648 -5.499 1.00 95.06 93 SER A C 1
ATOM 711 O O . SER A 1 93 ? 10.034 -13.453 -6.426 1.00 95.06 93 SER A O 1
ATOM 713 N N . SER A 1 94 ? 9.158 -11.715 -5.292 1.00 95.12 94 SER A N 1
ATOM 714 C CA . SER A 1 94 ? 7.933 -11.600 -6.092 1.00 95.12 94 SER A CA 1
ATOM 715 C C . SER A 1 94 ? 8.164 -10.843 -7.396 1.00 95.12 94 SER A C 1
ATOM 717 O O . SER A 1 94 ? 7.582 -11.197 -8.412 1.00 95.12 94 SER A O 1
ATOM 719 N N . ILE A 1 95 ? 8.986 -9.790 -7.366 1.00 95.19 95 ILE A N 1
ATOM 720 C CA . ILE A 1 95 ? 9.192 -8.900 -8.511 1.00 95.19 95 ILE A CA 1
ATOM 721 C C . ILE A 1 95 ? 10.237 -9.502 -9.441 1.00 95.19 95 ILE A C 1
ATOM 723 O O . ILE A 1 95 ? 11.384 -9.706 -9.042 1.00 95.19 95 ILE A O 1
ATOM 727 N N . GLN A 1 96 ? 9.851 -9.743 -10.690 1.00 90.38 96 GLN A N 1
ATOM 728 C CA . GLN A 1 96 ? 10.733 -10.335 -11.688 1.00 90.38 96 GLN A CA 1
ATOM 729 C C . GLN A 1 96 ? 10.947 -9.379 -12.859 1.00 90.38 96 GLN A C 1
ATOM 731 O O . GLN A 1 96 ? 10.006 -8.844 -13.436 1.00 90.38 96 GLN A O 1
ATOM 736 N N . CYS A 1 97 ? 12.211 -9.197 -13.236 1.00 92.69 97 CYS A N 1
ATOM 737 C CA . CYS A 1 97 ? 12.606 -8.485 -14.444 1.00 92.69 97 CYS A CA 1
ATOM 738 C C . CYS A 1 97 ? 13.295 -9.483 -15.379 1.00 92.69 97 CYS A C 1
ATOM 740 O O . CYS A 1 97 ? 14.425 -9.876 -15.084 1.00 92.69 97 CYS A O 1
ATOM 742 N N . PRO A 1 98 ? 12.652 -9.911 -16.484 1.00 89.44 98 PRO A N 1
ATOM 743 C CA . PRO A 1 98 ? 13.241 -10.885 -17.399 1.00 89.44 98 PRO A CA 1
ATOM 744 C C . PRO A 1 98 ? 14.605 -10.411 -17.918 1.00 89.44 98 PRO A C 1
ATOM 746 O O . PRO A 1 98 ? 14.721 -9.277 -18.388 1.00 89.44 98 PRO A O 1
ATOM 749 N N . GLU A 1 99 ? 15.634 -11.255 -17.815 1.00 89.25 99 GLU A N 1
ATOM 750 C CA . GLU A 1 99 ? 17.006 -10.932 -18.250 1.00 89.25 99 GLU A CA 1
ATOM 751 C C . GLU A 1 99 ? 17.095 -10.730 -19.766 1.00 89.25 99 GLU A C 1
ATOM 7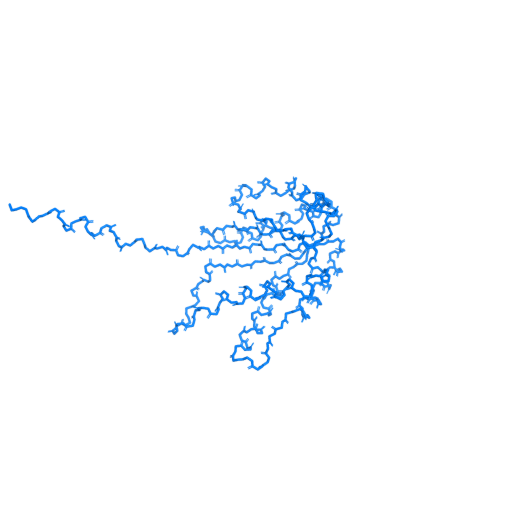53 O O . GLU A 1 99 ? 17.753 -9.804 -20.232 1.00 89.25 99 GLU A O 1
ATOM 758 N N . ASP A 1 100 ? 16.333 -11.517 -20.526 1.00 89.06 100 ASP A N 1
ATOM 759 C CA . ASP A 1 100 ? 16.313 -11.473 -21.992 1.00 89.06 100 ASP A CA 1
ATOM 760 C C . ASP A 1 100 ? 15.445 -10.332 -22.566 1.00 89.06 100 ASP A C 1
ATOM 762 O O . ASP A 1 100 ? 15.262 -10.225 -23.781 1.00 89.06 100 ASP A O 1
ATOM 766 N N . SER A 1 101 ? 14.872 -9.472 -21.715 1.00 85.38 101 SER A N 1
ATOM 767 C CA . SER A 1 101 ? 14.054 -8.344 -22.166 1.00 85.38 101 SER A CA 1
ATOM 768 C C . SER A 1 101 ? 14.925 -7.173 -22.639 1.00 85.38 101 SER A C 1
ATOM 770 O O . SER A 1 101 ? 15.823 -6.746 -21.908 1.00 85.38 101 SER A O 1
ATOM 772 N N . PRO A 1 102 ? 14.606 -6.527 -23.779 1.00 83.94 102 PRO A N 1
ATOM 773 C CA . PRO A 1 102 ? 15.278 -5.294 -24.200 1.00 83.94 102 PRO A CA 1
ATOM 774 C C . PRO A 1 102 ? 15.100 -4.134 -23.201 1.00 83.94 102 PRO A C 1
ATOM 776 O O . PRO A 1 102 ? 15.818 -3.138 -23.276 1.00 83.94 102 PRO A O 1
ATOM 779 N N . HIS A 1 103 ? 14.168 -4.255 -22.249 1.00 87.69 103 HIS A N 1
ATOM 780 C CA . HIS A 1 103 ? 13.906 -3.273 -21.196 1.00 87.69 103 HIS A CA 1
ATOM 781 C C . HIS A 1 103 ? 14.432 -3.703 -19.817 1.00 87.69 103 HIS A C 1
ATOM 783 O O . HIS A 1 103 ? 14.089 -3.072 -18.815 1.00 87.69 103 HIS A O 1
ATOM 789 N N . HIS A 1 104 ? 15.285 -4.736 -19.740 1.00 90.50 104 HIS A N 1
ATOM 790 C CA . HIS A 1 104 ? 15.776 -5.299 -18.477 1.00 90.50 104 HIS A CA 1
ATOM 791 C C . HIS A 1 104 ? 16.344 -4.234 -17.523 1.00 90.50 104 HIS A C 1
ATOM 793 O O . HIS A 1 104 ? 15.881 -4.103 -16.393 1.00 90.50 104 HIS A O 1
ATOM 799 N N . THR A 1 105 ? 17.290 -3.405 -17.977 1.00 90.81 105 THR A N 1
ATOM 800 C CA . THR A 1 105 ? 17.912 -2.367 -17.133 1.00 90.81 105 THR A CA 1
ATOM 801 C C . THR A 1 105 ? 16.888 -1.360 -16.596 1.00 90.81 105 THR A C 1
ATOM 803 O O . THR A 1 105 ? 16.948 -0.967 -15.429 1.00 90.81 105 THR A O 1
ATOM 806 N N . THR A 1 106 ? 15.917 -0.963 -17.424 1.00 90.75 106 THR A N 1
ATOM 807 C CA . THR A 1 106 ? 14.831 -0.059 -17.026 1.00 90.75 106 THR A CA 1
ATOM 808 C C . THR A 1 106 ? 13.901 -0.717 -16.008 1.00 90.75 106 THR A C 1
ATOM 810 O O . THR A 1 106 ? 13.515 -0.069 -15.033 1.00 90.75 106 THR A O 1
ATOM 813 N N . CYS A 1 107 ? 13.572 -1.998 -16.197 1.00 93.62 107 CYS A N 1
ATOM 814 C CA . CYS A 1 107 ? 12.807 -2.787 -15.238 1.00 93.62 107 CYS A CA 1
ATOM 815 C C . CYS A 1 107 ? 13.526 -2.868 -13.893 1.00 93.62 107 CYS A C 1
ATOM 817 O O . CYS A 1 107 ? 12.948 -2.470 -12.887 1.00 93.62 107 CYS A O 1
ATOM 819 N N . THR A 1 108 ? 14.800 -3.264 -13.873 1.00 94.50 108 THR A N 1
ATOM 820 C CA . THR A 1 108 ? 15.587 -3.438 -12.643 1.00 94.50 108 THR A CA 1
ATOM 821 C C . THR A 1 108 ? 15.717 -2.138 -11.844 1.00 94.50 108 THR A C 1
ATOM 823 O O . THR A 1 108 ? 15.563 -2.138 -10.618 1.00 94.50 108 THR A O 1
ATOM 826 N N . LYS A 1 109 ? 15.925 -0.999 -12.523 1.00 93.56 109 LYS A N 1
ATOM 827 C CA . LYS A 1 109 ? 15.922 0.322 -11.871 1.00 93.56 109 LYS A CA 1
ATOM 828 C C . LYS A 1 109 ? 14.565 0.617 -11.223 1.00 93.56 109 LYS A C 1
ATOM 830 O O . LYS A 1 109 ? 14.505 0.949 -10.045 1.00 93.56 109 LYS A O 1
ATOM 835 N N . ARG A 1 110 ? 13.471 0.432 -11.967 1.00 93.00 110 ARG A N 1
ATOM 836 C CA . ARG A 1 110 ? 12.108 0.666 -11.463 1.00 93.00 110 ARG A CA 1
ATOM 837 C C . ARG A 1 110 ? 11.720 -0.303 -10.350 1.00 93.00 110 ARG A C 1
ATOM 839 O O . ARG A 1 110 ? 11.025 0.103 -9.431 1.00 93.00 110 ARG A O 1
ATOM 846 N N . ALA A 1 111 ? 12.162 -1.555 -10.409 1.00 95.69 111 ALA A N 1
ATOM 847 C CA . ALA A 1 111 ? 11.951 -2.535 -9.349 1.00 95.69 111 ALA A CA 1
ATOM 848 C C . ALA A 1 111 ? 12.634 -2.078 -8.058 1.00 95.69 111 ALA A C 1
ATOM 850 O O . ALA A 1 111 ? 12.022 -2.103 -6.996 1.00 95.69 111 ALA A O 1
ATOM 851 N N . THR A 1 112 ? 13.863 -1.567 -8.156 1.00 95.56 112 THR A N 1
ATOM 852 C CA . THR A 1 112 ? 14.576 -0.986 -7.010 1.00 95.56 112 THR A CA 1
ATOM 853 C C . THR A 1 112 ? 13.812 0.204 -6.421 1.00 95.56 112 THR A C 1
ATOM 855 O O . THR A 1 112 ? 13.582 0.246 -5.213 1.00 95.56 112 THR A O 1
ATOM 858 N N . ASP A 1 113 ? 13.358 1.136 -7.263 1.00 94.06 113 ASP A N 1
ATOM 859 C CA . ASP A 1 113 ? 12.572 2.298 -6.824 1.00 94.06 113 ASP A CA 1
ATOM 860 C C . ASP A 1 113 ? 11.240 1.881 -6.177 1.00 94.06 113 ASP A C 1
ATOM 862 O O . ASP A 1 113 ? 10.851 2.421 -5.142 1.00 94.06 113 ASP A O 1
ATOM 866 N N . PHE A 1 114 ? 10.558 0.889 -6.755 1.00 95.62 114 PHE A N 1
ATOM 867 C CA . PHE A 1 114 ? 9.318 0.323 -6.232 1.00 95.62 114 PHE A CA 1
ATOM 868 C C . PHE A 1 114 ? 9.512 -0.304 -4.849 1.00 95.62 114 PHE A C 1
ATOM 870 O O . PHE A 1 114 ? 8.758 -0.001 -3.927 1.00 95.62 114 PHE A O 1
ATOM 877 N N . ILE A 1 115 ? 10.549 -1.134 -4.688 1.00 96.38 115 ILE A N 1
ATOM 878 C CA . ILE A 1 115 ? 10.885 -1.785 -3.416 1.00 96.38 115 ILE A CA 1
ATOM 879 C C . ILE A 1 115 ? 11.185 -0.732 -2.346 1.00 96.38 115 ILE A C 1
ATOM 881 O O . ILE A 1 115 ? 10.674 -0.831 -1.237 1.00 96.38 115 ILE A O 1
ATOM 885 N N . ASN A 1 116 ? 11.955 0.305 -2.683 1.00 94.94 116 ASN A N 1
ATOM 886 C CA . ASN A 1 116 ? 12.303 1.375 -1.744 1.00 94.94 116 ASN A CA 1
ATOM 887 C C . ASN A 1 116 ? 11.100 2.236 -1.327 1.00 94.94 116 ASN A C 1
ATOM 889 O O . ASN A 1 116 ? 11.130 2.859 -0.268 1.00 94.94 116 ASN A O 1
ATOM 893 N N . LYS A 1 117 ? 10.051 2.291 -2.155 1.00 94.44 117 LYS A N 1
ATOM 894 C CA . LYS A 1 117 ? 8.792 2.989 -1.856 1.00 94.44 117 LYS A CA 1
ATOM 895 C C . LYS A 1 117 ? 7.815 2.164 -1.027 1.00 94.44 117 LYS A C 1
ATOM 897 O O . LYS A 1 117 ? 6.864 2.729 -0.494 1.00 94.44 117 LYS A O 1
ATOM 902 N N . ALA A 1 118 ? 8.006 0.851 -0.962 1.00 97.12 118 ALA A N 1
ATOM 903 C CA . ALA A 1 118 ? 7.133 -0.034 -0.217 1.00 97.12 118 ALA A CA 1
ATOM 904 C C . ALA A 1 118 ? 7.566 -0.102 1.250 1.00 97.12 118 ALA A C 1
ATOM 906 O O . ALA A 1 118 ? 8.667 -0.551 1.564 1.00 97.12 118 ALA A O 1
ATOM 907 N N . ILE A 1 119 ? 6.682 0.304 2.160 1.00 97.38 119 ILE A N 1
ATOM 908 C CA . ILE A 1 119 ? 6.915 0.202 3.606 1.00 97.38 119 ILE A CA 1
ATOM 909 C C . ILE A 1 119 ? 5.880 -0.710 4.260 1.00 97.38 119 ILE A C 1
ATOM 911 O O . ILE A 1 119 ? 4.761 -0.860 3.768 1.00 97.38 119 ILE A O 1
ATOM 915 N N . TYR A 1 120 ? 6.253 -1.344 5.370 1.00 98.62 120 TYR A N 1
ATOM 916 C CA . TYR A 1 120 ? 5.336 -2.162 6.157 1.00 98.62 120 TYR A CA 1
ATOM 917 C C . TYR A 1 120 ? 4.697 -1.336 7.278 1.00 98.62 120 TYR A C 1
ATOM 919 O O . TYR A 1 120 ? 5.367 -0.504 7.880 1.00 98.62 120 TYR A O 1
ATOM 927 N N . MET A 1 121 ? 3.439 -1.619 7.611 1.00 98.38 121 MET A N 1
ATOM 928 C CA . MET A 1 121 ? 2.726 -1.075 8.768 1.00 98.38 121 MET A CA 1
ATOM 929 C C . MET A 1 121 ? 2.075 -2.217 9.561 1.00 98.38 121 MET A C 1
ATOM 931 O O . MET A 1 121 ? 1.280 -2.994 9.022 1.00 98.38 121 MET A O 1
ATOM 935 N N . SER A 1 122 ? 2.380 -2.325 10.857 1.00 98.19 122 SER A N 1
ATOM 936 C CA . SER A 1 122 ? 1.590 -3.179 11.762 1.00 98.19 122 SER A CA 1
ATOM 937 C C . SER A 1 122 ? 0.136 -2.691 11.807 1.00 98.19 122 SER A C 1
ATOM 939 O O . SER A 1 122 ? -0.111 -1.506 11.639 1.00 98.19 122 SER A O 1
ATOM 941 N N . LEU A 1 123 ? -0.815 -3.605 12.017 1.00 97.56 123 LEU A N 1
ATOM 942 C CA . LEU A 1 123 ? -2.255 -3.394 12.245 1.00 97.56 123 LEU A CA 1
ATOM 943 C C . LEU A 1 123 ? -2.782 -4.370 13.310 1.00 97.56 123 LEU A C 1
ATOM 945 O O . LEU A 1 123 ? -3.881 -4.925 13.211 1.00 97.56 123 LEU A O 1
ATOM 949 N N . LYS A 1 124 ? -1.952 -4.661 14.308 1.00 93.56 124 LYS A N 1
ATOM 950 C CA . LYS A 1 124 ? -2.254 -5.601 15.386 1.00 93.56 124 LYS A CA 1
ATOM 951 C C . LYS A 1 124 ? -3.224 -4.988 16.394 1.00 93.56 124 LYS A C 1
ATOM 953 O O . LYS A 1 124 ? -4.136 -5.677 16.855 1.00 93.56 124 LYS A O 1
ATOM 958 N N . GLU A 1 125 ? -3.043 -3.710 16.703 1.00 94.50 125 GLU A N 1
ATOM 959 C CA . GLU A 1 125 ? -3.794 -2.985 17.731 1.00 94.50 125 GLU A CA 1
ATOM 960 C C . GLU A 1 125 ? -4.505 -1.753 17.157 1.00 94.50 125 GLU A C 1
ATOM 962 O O . GLU A 1 125 ? -4.219 -1.298 16.056 1.00 94.50 125 GLU A O 1
ATOM 967 N N . ASP A 1 126 ? -5.456 -1.178 17.894 1.00 94.69 126 ASP A N 1
ATOM 968 C CA . ASP A 1 126 ? -6.187 0.015 17.437 1.00 94.69 126 ASP A CA 1
ATOM 969 C C . ASP A 1 126 ? -5.282 1.242 17.258 1.00 94.69 126 ASP A C 1
ATOM 971 O O . ASP A 1 126 ? -5.556 2.090 16.406 1.00 94.69 126 ASP A O 1
ATOM 975 N N . ALA A 1 127 ? -4.211 1.334 18.052 1.00 96.56 127 ALA A N 1
ATOM 976 C CA . ALA A 1 127 ? -3.203 2.383 17.930 1.00 96.56 127 ALA A CA 1
ATOM 977 C C . ALA A 1 127 ? -2.470 2.310 16.582 1.00 96.56 127 ALA A C 1
ATOM 979 O O . ALA A 1 127 ? -2.183 3.343 15.980 1.00 96.56 127 ALA A O 1
ATOM 980 N N .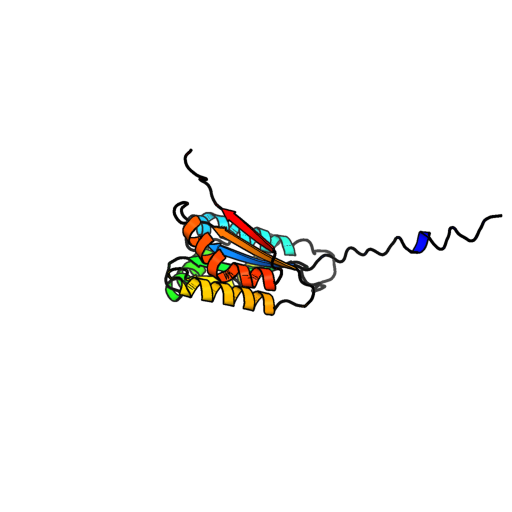 ASP A 1 128 ? -2.262 1.102 16.061 1.00 97.69 128 ASP A N 1
ATOM 981 C CA . ASP A 1 128 ? -1.604 0.893 14.777 1.00 97.69 128 ASP A CA 1
ATOM 982 C C . ASP A 1 128 ? -2.406 1.496 13.614 1.00 97.69 128 ASP A C 1
ATOM 984 O O . ASP A 1 128 ? -1.841 2.080 12.693 1.00 97.69 128 ASP A O 1
ATOM 988 N N . PHE A 1 129 ? -3.741 1.441 13.675 1.00 97.81 129 PHE A N 1
ATOM 989 C CA . PHE A 1 129 ? -4.588 2.089 12.670 1.00 97.81 129 PHE A CA 1
ATOM 990 C C . PHE A 1 129 ? -4.452 3.612 12.708 1.00 97.81 129 PHE A C 1
ATOM 992 O O . PHE A 1 129 ? -4.500 4.245 11.660 1.00 97.81 129 PHE A O 1
ATOM 999 N N . VAL A 1 130 ? -4.247 4.213 13.885 1.00 97.31 130 VAL A N 1
ATOM 1000 C CA . VAL A 1 130 ? -3.978 5.657 13.991 1.00 97.31 130 VAL A CA 1
ATOM 1001 C C . VAL A 1 130 ? -2.645 6.003 13.328 1.00 97.31 130 VAL A C 1
ATOM 1003 O O . VAL A 1 130 ? -2.583 6.975 12.575 1.00 97.31 130 VAL A O 1
ATOM 1006 N N . LEU A 1 131 ? -1.607 5.191 13.558 1.00 97.81 131 LEU A N 1
ATOM 1007 C CA . LEU A 1 131 ? -0.307 5.349 12.900 1.00 97.81 131 LEU A CA 1
ATOM 1008 C C . LEU A 1 131 ? -0.434 5.225 11.379 1.00 97.81 131 LEU A C 1
ATOM 1010 O O . LEU A 1 131 ? 0.075 6.082 10.663 1.00 97.81 131 LEU A O 1
ATOM 1014 N N . LEU A 1 132 ? -1.192 4.239 10.889 1.00 97.94 132 LEU A N 1
ATOM 1015 C CA . LEU A 1 132 ? -1.497 4.103 9.465 1.00 97.94 132 LEU A CA 1
ATOM 1016 C C . LEU A 1 132 ? -2.163 5.369 8.901 1.00 97.94 132 LEU A C 1
ATOM 1018 O O . LEU A 1 132 ? -1.737 5.868 7.864 1.00 97.94 132 LEU A O 1
ATOM 1022 N N . CYS A 1 133 ? -3.191 5.912 9.565 1.00 97.06 133 CYS A N 1
ATOM 1023 C CA . CYS A 1 133 ? -3.869 7.115 9.071 1.00 97.06 133 CYS A CA 1
ATOM 1024 C C . CYS A 1 133 ? -2.938 8.335 9.016 1.00 97.06 133 CYS A C 1
ATOM 1026 O O . CYS A 1 133 ? -3.088 9.172 8.125 1.00 97.06 133 CYS A O 1
ATOM 1028 N N . ASN A 1 134 ? -2.023 8.458 9.981 1.00 97.06 134 ASN A N 1
ATOM 1029 C CA . ASN A 1 134 ? -1.042 9.540 10.012 1.00 97.06 134 ASN A CA 1
ATOM 1030 C C . ASN A 1 134 ? -0.026 9.388 8.878 1.00 97.06 134 ASN A C 1
ATOM 1032 O O . ASN A 1 134 ? 0.213 10.355 8.168 1.00 97.06 134 ASN A O 1
ATOM 1036 N N . GLU A 1 135 ? 0.473 8.175 8.634 1.00 97.69 135 GLU A N 1
ATOM 1037 C CA . GLU A 1 135 ? 1.389 7.914 7.519 1.00 97.69 135 GLU A CA 1
ATOM 1038 C C . GLU A 1 135 ? 0.742 8.258 6.169 1.00 97.69 135 GLU A C 1
ATOM 1040 O O . GLU A 1 135 ? 1.323 8.975 5.363 1.00 97.69 135 GLU A O 1
ATOM 1045 N N . ILE A 1 136 ? -0.510 7.841 5.937 1.00 97.06 136 ILE A N 1
ATOM 1046 C CA . ILE A 1 136 ? -1.246 8.189 4.708 1.00 97.06 136 ILE A CA 1
ATOM 1047 C C . ILE A 1 136 ? -1.362 9.713 4.546 1.00 97.06 136 ILE A C 1
ATOM 1049 O O . ILE A 1 136 ? -1.178 10.245 3.450 1.00 97.06 136 ILE A O 1
ATOM 1053 N N . GLN A 1 137 ? -1.677 10.423 5.631 1.00 95.88 137 GLN A N 1
ATOM 1054 C CA . GLN A 1 137 ? -1.761 11.882 5.629 1.00 95.88 137 GLN A CA 1
ATOM 1055 C C . GLN A 1 137 ? -0.405 12.523 5.303 1.00 95.88 137 GLN A C 1
ATOM 1057 O O . GLN A 1 137 ? -0.355 13.475 4.523 1.00 95.88 137 GLN A O 1
ATOM 1062 N N . ASP A 1 138 ? 0.679 11.990 5.857 1.00 96.12 138 ASP A N 1
ATOM 1063 C CA . ASP A 1 138 ? 2.035 12.475 5.622 1.00 96.12 138 ASP A CA 1
ATOM 1064 C C . ASP A 1 138 ? 2.523 12.188 4.200 1.00 96.12 138 ASP A C 1
ATOM 1066 O O . ASP A 1 138 ? 3.277 12.985 3.645 1.00 96.12 138 ASP A O 1
ATOM 1070 N N . LEU A 1 139 ? 2.089 11.094 3.575 1.00 95.56 139 LEU A N 1
ATOM 1071 C CA . LEU A 1 139 ? 2.351 10.831 2.159 1.00 95.56 139 LEU A CA 1
ATOM 1072 C C . LEU A 1 139 ? 1.618 11.845 1.2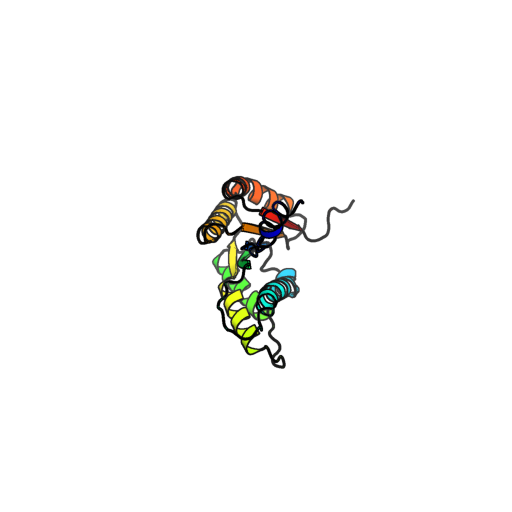75 1.00 95.56 139 LEU A C 1
ATOM 1074 O O . LEU A 1 139 ? 2.213 12.464 0.392 1.00 95.56 139 LEU A O 1
ATOM 1078 N N . PHE A 1 140 ? 0.341 12.102 1.562 1.00 95.25 140 PHE A N 1
ATOM 1079 C CA . PHE A 1 140 ? -0.450 13.074 0.813 1.00 95.25 140 PHE A CA 1
ATOM 1080 C C . PHE A 1 140 ? 0.010 14.523 1.013 1.00 95.25 140 PHE A C 1
ATOM 1082 O O . PHE A 1 140 ? -0.030 15.304 0.061 1.00 95.25 140 PHE A O 1
ATOM 1089 N N . SER A 1 141 ? 0.498 14.901 2.194 1.00 91.88 141 SER A N 1
ATOM 1090 C CA . SER A 1 141 ? 0.987 16.264 2.457 1.00 91.88 141 SER A CA 1
ATOM 1091 C C . SER A 1 141 ? 2.258 16.613 1.673 1.00 91.88 141 SER A C 1
ATOM 1093 O O . SER A 1 141 ? 2.507 17.786 1.396 1.00 91.88 141 SER A O 1
ATOM 1095 N N . ARG A 1 142 ? 3.032 15.604 1.249 1.00 90.31 142 ARG A N 1
ATOM 1096 C CA . ARG A 1 142 ? 4.223 15.765 0.395 1.00 90.31 142 ARG A CA 1
ATOM 1097 C C . ARG A 1 142 ? 3.879 15.974 -1.082 1.00 90.31 142 ARG A C 1
ATOM 1099 O O . ARG A 1 142 ? 4.766 16.281 -1.879 1.00 90.31 142 ARG A O 1
ATOM 1106 N N . THR A 1 143 ? 2.615 15.801 -1.471 1.00 88.19 143 THR A N 1
ATOM 1107 C CA . THR A 1 143 ? 2.175 15.989 -2.860 1.00 88.19 143 THR A CA 1
ATOM 1108 C C . THR A 1 143 ? 2.000 17.469 -3.196 1.00 88.19 143 THR A C 1
ATOM 1110 O O . THR A 1 143 ? 1.597 18.280 -2.365 1.00 88.19 143 THR A O 1
ATOM 1113 N N . SER A 1 144 ? 2.325 17.851 -4.434 1.00 85.56 144 SER A N 1
ATOM 1114 C CA . SER A 1 144 ? 2.176 19.238 -4.886 1.00 85.56 144 SER A CA 1
ATOM 1115 C C . SER A 1 144 ? 0.706 19.660 -4.979 1.00 85.56 144 SER A C 1
ATOM 1117 O O . SER A 1 144 ? -0.184 18.842 -5.216 1.00 85.56 144 SER A O 1
ATOM 1119 N N . PHE A 1 145 ? 0.456 20.966 -4.878 1.00 84.50 145 PHE A N 1
ATOM 1120 C CA . PHE A 1 145 ? -0.877 21.534 -5.069 1.00 84.50 145 PHE A CA 1
ATOM 1121 C C . PHE A 1 145 ? -1.490 21.132 -6.426 1.00 84.50 145 PHE A C 1
ATOM 1123 O O . PHE A 1 145 ? -0.802 21.107 -7.450 1.00 84.50 145 PHE A O 1
ATOM 1130 N N . GLY A 1 146 ? -2.792 20.833 -6.431 1.00 86.06 146 GLY A N 1
ATOM 1131 C CA . GLY A 1 146 ? -3.542 20.448 -7.633 1.00 86.06 146 GLY A CA 1
ATOM 1132 C C . GLY A 1 146 ? -3.398 18.979 -8.055 1.00 86.06 146 GLY A C 1
ATOM 1133 O O . GLY A 1 146 ? -3.914 18.606 -9.106 1.00 86.06 146 GLY A O 1
ATOM 1134 N N . VAL A 1 147 ? -2.718 18.139 -7.265 1.00 91.75 147 VAL A N 1
ATOM 1135 C CA . VAL A 1 147 ? -2.660 16.685 -7.480 1.00 91.75 147 VAL A CA 1
ATOM 1136 C C . VAL A 1 147 ? -3.880 16.017 -6.839 1.00 91.75 147 VAL A C 1
ATOM 1138 O O . VAL A 1 147 ? -4.117 16.172 -5.643 1.00 91.75 147 VAL A O 1
ATOM 1141 N N . LYS A 1 148 ? -4.649 15.240 -7.612 1.00 93.88 148 LYS A N 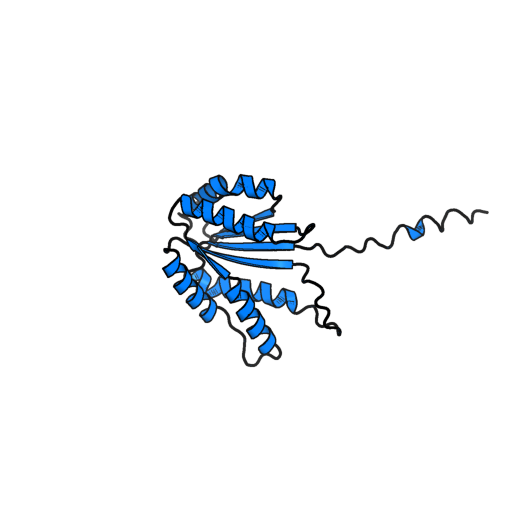1
ATOM 1142 C CA . LYS A 1 148 ? -5.737 14.412 -7.072 1.00 93.88 148 LYS A CA 1
ATOM 1143 C C . LYS A 1 148 ? -5.181 13.290 -6.205 1.00 93.88 148 LYS A C 1
ATOM 1145 O O . LYS A 1 148 ? -4.325 12.529 -6.653 1.00 93.88 148 LYS A O 1
ATOM 1150 N N . GLN A 1 149 ? -5.722 13.152 -5.003 1.00 96.06 149 GLN A N 1
ATOM 1151 C CA . GLN A 1 149 ? -5.305 12.138 -4.043 1.00 96.06 149 GLN A CA 1
ATOM 1152 C C . GLN A 1 149 ? -6.244 10.934 -4.105 1.00 96.06 149 GLN A C 1
ATOM 1154 O O . GLN A 1 149 ? -7.468 11.066 -4.033 1.00 96.06 149 GLN A O 1
ATOM 1159 N N . GLU A 1 150 ? -5.671 9.749 -4.262 1.00 97.06 150 GLU A N 1
ATOM 1160 C CA . GLU A 1 150 ? -6.398 8.487 -4.311 1.00 97.06 150 GLU A CA 1
ATOM 1161 C C . GLU A 1 150 ? -5.802 7.514 -3.298 1.00 97.06 150 GLU A C 1
ATOM 1163 O O . GLU A 1 150 ? -4.586 7.381 -3.180 1.00 97.06 150 GLU A O 1
ATOM 1168 N N . LEU A 1 151 ? -6.669 6.815 -2.579 1.00 98.12 151 LEU A N 1
ATOM 1169 C CA . LEU A 1 151 ? -6.298 5.753 -1.666 1.00 98.12 151 LEU A CA 1
ATOM 1170 C C . LEU A 1 151 ? -6.946 4.456 -2.133 1.00 98.12 151 LEU A C 1
ATOM 1172 O O . LEU A 1 151 ? -8.169 4.381 -2.255 1.00 98.12 151 LEU A O 1
ATOM 1176 N N . ILE A 1 152 ? -6.137 3.430 -2.367 1.00 98.31 152 ILE A N 1
ATOM 1177 C CA . ILE A 1 152 ? -6.623 2.080 -2.649 1.00 98.31 152 ILE A CA 1
ATOM 1178 C C . ILE A 1 152 ? -6.343 1.217 -1.423 1.00 98.31 152 ILE A C 1
ATOM 1180 O O . ILE A 1 152 ? -5.190 1.032 -1.054 1.00 98.31 152 ILE A O 1
ATOM 1184 N N . LEU A 1 153 ? -7.393 0.686 -0.801 1.00 98.31 153 LEU A N 1
ATOM 1185 C CA . LEU A 1 153 ? -7.309 -0.277 0.292 1.00 98.31 153 LEU A CA 1
ATOM 1186 C C . LEU A 1 153 ? -7.645 -1.672 -0.241 1.00 98.31 153 LEU A C 1
ATOM 1188 O O . LEU A 1 153 ? -8.809 -1.986 -0.485 1.00 98.31 153 LEU A O 1
ATOM 1192 N N . TYR A 1 154 ? -6.626 -2.504 -0.428 1.00 98.56 154 TYR A N 1
ATOM 1193 C CA . TYR A 1 154 ? -6.759 -3.875 -0.911 1.00 98.56 154 TYR A CA 1
ATOM 1194 C C . TYR A 1 154 ? -6.707 -4.858 0.261 1.00 98.56 154 TYR A C 1
ATOM 1196 O O . TYR A 1 154 ? -5.702 -4.941 0.969 1.00 98.56 154 TYR A O 1
ATOM 1204 N N . LEU A 1 155 ? -7.781 -5.618 0.468 1.00 98.25 155 LEU A N 1
ATOM 1205 C CA . LEU A 1 155 ? -7.914 -6.583 1.557 1.00 98.25 155 LEU A CA 1
ATOM 1206 C C . LEU A 1 155 ? -7.578 -8.002 1.077 1.00 98.25 155 LEU A C 1
ATOM 1208 O O . LEU A 1 155 ? -8.462 -8.820 0.828 1.00 98.25 155 LEU A O 1
ATOM 1212 N N . ALA A 1 156 ? -6.282 -8.311 1.008 1.00 97.69 156 ALA A N 1
ATOM 1213 C CA . ALA A 1 156 ? -5.749 -9.645 0.718 1.00 97.69 156 ALA A CA 1
ATOM 1214 C C . ALA A 1 156 ? -5.626 -10.495 1.999 1.00 97.69 156 ALA A C 1
ATOM 1216 O O . ALA A 1 156 ? -4.581 -11.066 2.311 1.00 97.69 156 ALA A O 1
ATOM 1217 N N . ILE A 1 157 ? -6.708 -10.545 2.775 1.00 97.06 157 ILE A N 1
ATOM 1218 C CA . ILE A 1 157 ? -6.803 -11.268 4.050 1.00 97.06 157 ILE A CA 1
ATOM 1219 C C . ILE A 1 157 ? -7.983 -12.237 4.035 1.00 97.06 157 ILE A C 1
ATOM 1221 O O . ILE A 1 157 ? -8.811 -12.211 3.126 1.00 97.06 157 ILE A O 1
ATOM 1225 N N . ALA A 1 158 ? -8.071 -13.090 5.057 1.00 95.38 158 ALA A N 1
ATOM 1226 C CA . ALA A 1 158 ? -9.210 -13.984 5.221 1.00 95.38 158 ALA A CA 1
ATOM 1227 C C . ALA A 1 158 ? -10.530 -13.187 5.367 1.00 95.38 158 ALA A C 1
ATOM 1229 O O . ALA A 1 158 ? -10.549 -12.198 6.110 1.00 95.38 158 ALA A O 1
ATOM 1230 N N . PRO A 1 159 ? -11.644 -13.639 4.754 1.00 95.06 159 PRO A N 1
ATOM 1231 C CA . PRO A 1 159 ? -12.925 -12.925 4.781 1.00 95.06 159 PRO A CA 1
ATOM 1232 C C . PRO A 1 159 ? -13.451 -12.600 6.179 1.00 95.06 159 PRO A C 1
ATOM 1234 O O . PRO A 1 159 ? -13.997 -11.523 6.402 1.00 95.06 159 PRO A O 1
ATOM 1237 N N . ALA A 1 160 ? -13.199 -13.485 7.151 1.00 94.56 160 ALA A N 1
ATOM 1238 C CA . ALA A 1 160 ? -13.569 -13.301 8.557 1.00 94.56 160 ALA A CA 1
ATOM 1239 C C . ALA A 1 160 ? -12.955 -12.045 9.215 1.00 94.56 160 ALA A C 1
ATOM 1241 O O . ALA A 1 160 ? -13.289 -11.710 10.350 1.00 94.56 160 ALA A O 1
ATOM 1242 N N . HIS A 1 161 ? -12.029 -11.358 8.541 1.00 95.44 161 HIS A N 1
ATOM 1243 C CA . HIS A 1 161 ? -11.366 -10.160 9.045 1.00 95.44 161 HIS A CA 1
ATOM 1244 C C . HIS A 1 161 ? -11.717 -8.880 8.279 1.00 95.44 161 HIS A C 1
ATOM 1246 O O . HIS A 1 161 ? -11.296 -7.807 8.714 1.00 95.44 161 HIS A O 1
ATOM 1252 N N . TYR A 1 162 ? -12.485 -8.953 7.184 1.00 95.69 162 TYR A N 1
ATOM 1253 C CA . TYR A 1 162 ? -12.823 -7.771 6.382 1.00 95.69 1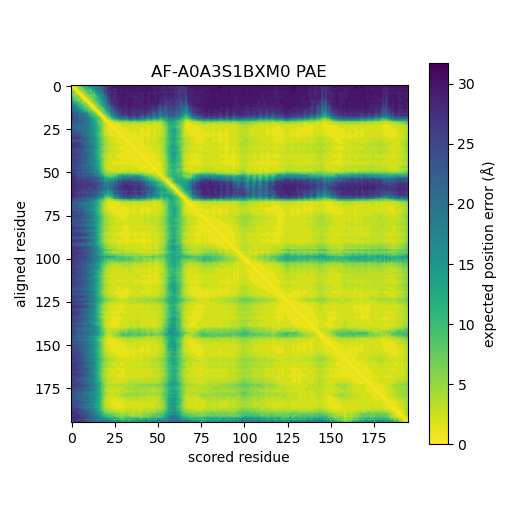62 TYR A CA 1
ATOM 1254 C C . TYR A 1 162 ? -13.559 -6.714 7.193 1.00 95.69 162 TYR A C 1
ATOM 1256 O O . TYR A 1 162 ? -13.133 -5.561 7.204 1.00 95.69 162 TYR A O 1
ATOM 1264 N N . GLU A 1 163 ? -14.607 -7.111 7.918 1.00 95.69 163 GLU A N 1
ATOM 1265 C CA . GLU A 1 163 ? -15.402 -6.191 8.732 1.00 95.69 163 GLU A CA 1
ATOM 1266 C C . GLU A 1 163 ? -14.535 -5.489 9.780 1.00 95.69 163 GLU A C 1
ATOM 1268 O O . GLU A 1 163 ? -14.510 -4.264 9.837 1.00 95.69 163 GLU A O 1
ATOM 1273 N N . ASN A 1 164 ? -13.747 -6.251 10.544 1.00 95.69 164 ASN A N 1
ATOM 1274 C CA . ASN A 1 164 ? -12.914 -5.692 11.605 1.00 95.69 164 ASN A CA 1
ATOM 1275 C C . ASN A 1 164 ? -11.899 -4.668 11.073 1.00 95.69 164 ASN A C 1
ATOM 1277 O O . ASN A 1 164 ? -11.751 -3.586 11.641 1.00 95.69 164 ASN A O 1
ATOM 1281 N N . VAL A 1 165 ? -11.207 -4.989 9.974 1.00 97.19 165 VAL A N 1
ATOM 1282 C CA . VAL A 1 165 ? -10.221 -4.080 9.372 1.00 97.19 165 VAL A CA 1
ATOM 1283 C C . VAL A 1 165 ? -10.905 -2.851 8.777 1.00 97.19 165 VAL A C 1
ATOM 1285 O O . VAL A 1 165 ? -10.448 -1.733 9.019 1.00 97.19 165 VAL A O 1
ATOM 1288 N N . ALA A 1 166 ? -12.001 -3.032 8.036 1.00 96.69 166 ALA A N 1
ATOM 1289 C CA . ALA A 1 166 ? -12.733 -1.933 7.413 1.00 96.69 166 ALA A CA 1
ATOM 1290 C C . ALA A 1 166 ? -13.348 -0.992 8.458 1.00 96.69 166 ALA A C 1
ATOM 1292 O O . ALA A 1 166 ? -13.248 0.226 8.320 1.00 96.69 166 ALA A O 1
ATOM 1293 N N . GLU A 1 167 ? -13.926 -1.534 9.530 1.00 97.12 167 GLU A N 1
ATOM 1294 C CA . GLU A 1 167 ? -14.511 -0.762 10.623 1.00 97.12 167 GLU A CA 1
ATOM 1295 C C . GLU A 1 167 ? -13.443 0.056 11.357 1.00 97.12 167 GLU A C 1
ATOM 1297 O O . GLU A 1 167 ? -13.616 1.262 11.558 1.00 97.12 167 GLU A O 1
ATOM 1302 N N . LYS A 1 168 ? -12.312 -0.563 11.722 1.00 97.62 168 LYS A N 1
ATOM 1303 C CA . LYS A 1 168 ? -11.199 0.144 12.370 1.00 97.62 168 LYS A CA 1
ATOM 1304 C C . LYS A 1 168 ? -10.621 1.222 11.464 1.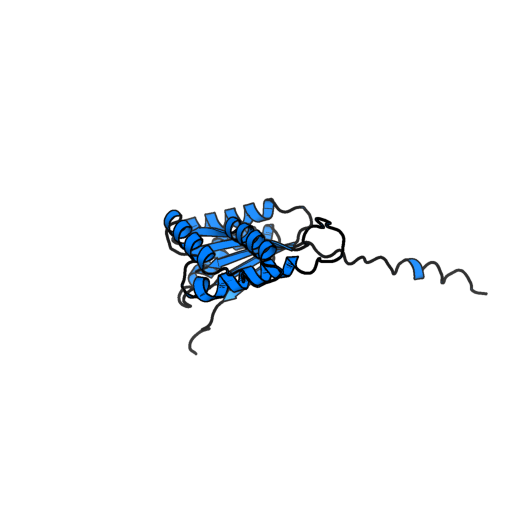00 97.62 168 LYS A C 1
ATOM 1306 O O . LYS A 1 168 ? -10.462 2.360 11.903 1.00 97.62 168 LYS A O 1
ATOM 1311 N N . PHE A 1 169 ? -10.377 0.900 10.195 1.00 97.38 169 PHE A N 1
ATOM 1312 C CA . PHE A 1 169 ? -9.919 1.877 9.212 1.00 97.38 169 PHE A CA 1
ATOM 1313 C C . PHE A 1 169 ? -10.909 3.042 9.090 1.00 97.38 169 PHE A C 1
ATOM 1315 O O . PHE A 1 169 ? -10.511 4.203 9.160 1.00 97.38 169 PHE A O 1
ATOM 1322 N N . HIS A 1 170 ? -12.209 2.759 8.984 1.00 96.69 170 HIS A N 1
ATOM 1323 C CA . HIS A 1 170 ? -13.238 3.788 8.887 1.00 96.69 170 HIS A CA 1
ATOM 1324 C C . HIS A 1 170 ? -13.253 4.690 10.126 1.00 96.69 170 HIS A C 1
ATOM 1326 O O . HIS A 1 170 ? -13.157 5.912 10.005 1.00 96.69 170 HIS A O 1
ATOM 1332 N N . LYS A 1 171 ? -13.309 4.095 11.323 1.00 96.94 171 LYS A N 1
ATOM 1333 C CA . LYS A 1 171 ? -13.351 4.820 12.600 1.00 96.94 171 LYS A CA 1
ATOM 1334 C C . LYS A 1 171 ? -12.136 5.722 12.814 1.00 96.94 171 LYS A C 1
ATOM 1336 O O . LYS A 1 171 ? -12.280 6.765 13.444 1.00 96.94 171 LYS A O 1
ATOM 1341 N N . LYS A 1 172 ? -10.950 5.329 12.336 1.00 96.19 172 LYS A N 1
ATOM 1342 C CA . LYS A 1 172 ? -9.703 6.079 12.569 1.00 96.19 172 LYS A CA 1
ATOM 1343 C C . LYS A 1 172 ? -9.326 7.019 11.419 1.00 96.19 172 LYS A C 1
ATOM 1345 O O . LYS A 1 172 ? -8.838 8.114 11.683 1.00 96.19 172 LYS A O 1
ATOM 1350 N N . CYS A 1 173 ? -9.557 6.630 10.162 1.00 95.56 173 CYS A N 1
ATOM 1351 C CA . CYS A 1 173 ? -9.041 7.353 8.994 1.00 95.56 173 CYS A CA 1
ATOM 1352 C C . CYS A 1 173 ? -10.110 8.130 8.211 1.00 95.56 173 CYS A C 1
ATOM 1354 O O . CYS A 1 173 ? -9.768 9.110 7.550 1.00 95.56 173 CYS A O 1
ATOM 1356 N N . ALA A 1 174 ? -11.392 7.738 8.245 1.00 92.38 174 ALA A N 1
ATOM 1357 C CA . ALA A 1 174 ? -12.377 8.245 7.278 1.00 92.38 174 ALA A CA 1
ATOM 1358 C C . ALA A 1 174 ? -12.599 9.761 7.358 1.00 92.38 174 ALA A C 1
ATOM 1360 O O . ALA A 1 174 ? -12.790 10.404 6.329 1.00 92.38 174 ALA A O 1
ATOM 1361 N N . GLN A 1 175 ? -12.564 10.339 8.562 1.00 93.56 175 GLN A N 1
ATOM 1362 C CA . GLN A 1 175 ? -12.665 11.788 8.722 1.00 93.56 175 GLN A CA 1
ATOM 1363 C C . GLN A 1 175 ? -11.495 12.507 8.038 1.00 93.56 175 GLN A C 1
ATOM 1365 O O . GLN A 1 175 ? -11.735 13.371 7.198 1.00 93.56 175 GLN A O 1
ATOM 1370 N N . LYS A 1 176 ? -10.256 12.087 8.319 1.00 92.06 176 LYS A N 1
ATOM 1371 C CA . LYS A 1 176 ? -9.045 12.661 7.715 1.00 92.06 176 LYS A CA 1
ATOM 1372 C C . LYS A 1 176 ? -9.061 12.562 6.189 1.00 92.06 176 LYS A C 1
ATOM 1374 O O . LYS A 1 176 ? -8.767 13.533 5.505 1.00 92.06 176 LYS A O 1
ATOM 1379 N N . MET A 1 177 ? -9.461 11.408 5.646 1.00 94.31 177 MET A N 1
ATOM 1380 C CA . MET A 1 177 ? -9.544 11.216 4.192 1.00 94.31 177 MET A CA 1
ATOM 1381 C C . MET A 1 177 ? -10.564 12.159 3.538 1.00 94.31 177 MET A C 1
ATOM 1383 O O . MET A 1 177 ? -10.307 12.671 2.452 1.00 94.31 177 MET A O 1
ATOM 1387 N N . ARG A 1 178 ? -11.697 12.438 4.203 1.00 94.12 178 ARG A N 1
ATOM 1388 C CA . ARG A 1 178 ? -12.682 13.418 3.716 1.00 94.12 178 ARG A CA 1
ATOM 1389 C C . ARG A 1 178 ? -12.144 14.845 3.746 1.00 94.12 178 ARG A C 1
ATOM 1391 O O . ARG A 1 178 ? -12.330 15.565 2.775 1.00 94.12 178 ARG A O 1
ATOM 1398 N N . GLU A 1 179 ? -11.473 15.241 4.826 1.00 92.88 179 GLU A N 1
ATOM 1399 C CA . GLU A 1 179 ? -10.862 16.574 4.957 1.00 92.88 179 GLU A CA 1
ATOM 1400 C C . GLU A 1 179 ? -9.817 16.824 3.856 1.00 92.88 179 GLU A C 1
ATOM 1402 O O . GLU A 1 179 ? -9.769 17.901 3.261 1.00 92.88 179 GLU A O 1
ATOM 1407 N N . LEU A 1 180 ? -9.045 15.792 3.513 1.00 90.62 180 LEU A N 1
ATOM 1408 C CA . LEU A 1 180 ? -8.052 15.817 2.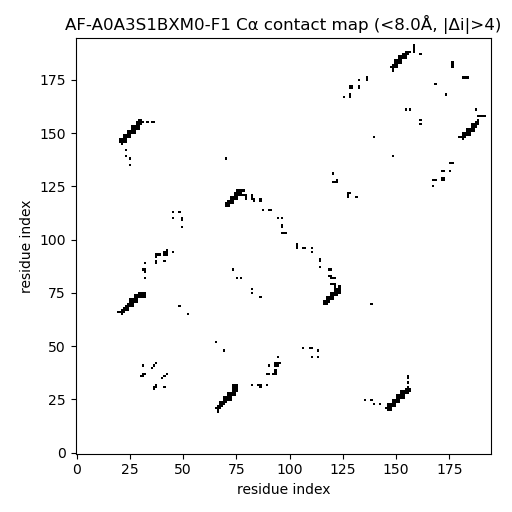437 1.00 90.62 180 LEU A CA 1
ATOM 1409 C C . LEU A 1 180 ? -8.647 15.619 1.029 1.00 90.62 180 LEU A C 1
ATOM 1411 O O . LEU A 1 180 ? -7.914 15.670 0.048 1.00 90.62 180 LEU A O 1
ATOM 1415 N N . HIS A 1 181 ? -9.964 15.417 0.899 1.00 94.25 181 HIS A N 1
ATOM 1416 C CA . HIS A 1 181 ? -10.638 15.136 -0.378 1.00 94.25 181 HIS A CA 1
ATOM 1417 C C . HIS A 1 181 ? -10.052 13.921 -1.127 1.00 94.25 181 HIS A C 1
ATOM 1419 O O . HIS A 1 181 ? -10.014 13.880 -2.359 1.00 94.25 181 HIS A O 1
ATOM 1425 N N . VAL A 1 182 ? -9.607 12.911 -0.375 1.00 96.00 182 VAL A N 1
ATOM 1426 C CA . VAL A 1 182 ? -9.028 11.676 -0.912 1.00 96.00 182 VAL A CA 1
ATOM 1427 C C . VAL A 1 182 ? -10.136 10.781 -1.462 1.00 96.00 182 VAL A C 1
ATOM 1429 O O . VAL A 1 182 ? -11.102 10.455 -0.769 1.00 96.00 182 VAL A O 1
ATOM 1432 N N . SER A 1 183 ? -9.970 10.317 -2.701 1.00 96.25 183 SER A N 1
ATOM 1433 C CA . SER A 1 183 ? -10.833 9.289 -3.287 1.00 96.25 183 SER A CA 1
ATOM 1434 C C . SER A 1 183 ? -10.448 7.911 -2.749 1.00 96.25 183 SER A C 1
ATOM 1436 O O . SER A 1 183 ? -9.381 7.399 -3.082 1.00 96.25 183 SER A O 1
ATOM 1438 N N . LEU A 1 184 ? -11.295 7.312 -1.908 1.00 97.19 184 LEU A N 1
ATOM 1439 C CA . LEU A 1 184 ? -11.073 5.980 -1.341 1.00 97.19 184 LEU A CA 1
ATOM 1440 C C . LEU A 1 184 ? -11.725 4.896 -2.207 1.00 97.19 184 LEU A C 1
ATOM 1442 O O . LEU A 1 184 ? -12.932 4.917 -2.445 1.00 97.19 184 LEU A O 1
ATOM 1446 N N . LYS A 1 185 ? -10.932 3.903 -2.603 1.00 97.44 185 LYS A N 1
ATOM 1447 C CA . LYS A 1 185 ? -11.373 2.673 -3.265 1.00 97.44 185 LYS A CA 1
ATOM 1448 C C . LYS A 1 185 ? -11.021 1.482 -2.388 1.00 97.44 185 LYS A C 1
ATOM 1450 O O . LYS A 1 185 ? -9.908 1.407 -1.876 1.00 97.44 185 LYS A O 1
ATOM 1455 N N . VAL A 1 186 ? -11.949 0.543 -2.244 1.00 97.19 186 VAL A N 1
ATOM 1456 C CA . VAL A 1 186 ? -11.728 -0.689 -1.480 1.00 97.19 186 VAL A CA 1
ATOM 1457 C C . VAL A 1 186 ? -11.847 -1.878 -2.421 1.00 97.19 186 VAL A C 1
ATOM 1459 O O . VAL A 1 186 ? -12.831 -1.991 -3.149 1.00 97.19 186 VAL A O 1
ATOM 1462 N N . ALA A 1 187 ? -10.842 -2.747 -2.406 1.00 96.88 187 ALA A N 1
ATOM 1463 C CA . ALA A 1 187 ? -10.850 -4.022 -3.105 1.00 96.88 187 ALA A CA 1
ATOM 1464 C C . ALA A 1 187 ? -10.851 -5.149 -2.069 1.00 96.88 187 ALA A C 1
ATOM 1466 O O . ALA A 1 187 ? -10.064 -5.133 -1.123 1.00 96.88 187 ALA A O 1
ATOM 1467 N N . ILE A 1 188 ? -11.751 -6.109 -2.243 1.00 95.56 188 ILE A N 1
ATOM 1468 C CA . ILE A 1 188 ? -11.914 -7.271 -1.369 1.00 95.56 188 ILE A CA 1
ATOM 1469 C C . ILE A 1 188 ? -11.801 -8.536 -2.203 1.00 95.56 188 ILE A C 1
ATOM 1471 O O . ILE A 1 188 ? -12.350 -8.607 -3.303 1.00 95.56 188 ILE A O 1
ATOM 1475 N N . GLU A 1 189 ? -11.082 -9.520 -1.677 1.00 93.56 189 GLU A N 1
ATOM 1476 C CA . GLU A 1 189 ? -10.993 -10.832 -2.303 1.00 93.56 189 GLU A CA 1
ATOM 1477 C C . GLU A 1 189 ? -12.248 -11.656 -2.029 1.00 93.56 189 GLU A C 1
ATOM 1479 O O . GLU A 1 189 ? -12.933 -11.497 -1.018 1.00 93.56 189 GLU A O 1
ATOM 1484 N N . LYS A 1 190 ? -12.550 -12.568 -2.951 1.00 91.19 190 LYS A N 1
ATOM 1485 C CA . LYS A 1 190 ? -13.577 -13.585 -2.717 1.00 91.19 190 LYS A CA 1
ATOM 1486 C C . LYS A 1 190 ? -13.135 -14.522 -1.576 1.00 91.19 190 LYS A C 1
ATOM 1488 O O . LYS A 1 190 ? -11.933 -14.742 -1.404 1.00 91.19 190 LYS A O 1
ATOM 1493 N N . PRO A 1 191 ? -14.065 -15.205 -0.888 1.00 91.88 191 PRO A N 1
ATOM 1494 C CA . PRO A 1 191 ? -15.525 -15.203 -1.067 1.00 91.88 191 PRO A CA 1
ATOM 1495 C C . PRO A 1 191 ? -16.260 -14.004 -0.439 1.00 91.88 191 PRO A C 1
ATOM 1497 O O . PRO A 1 191 ? -15.777 -13.395 0.512 1.00 91.88 191 PRO A O 1
ATOM 1500 N N . PHE A 1 192 ? -17.467 -13.721 -0.948 1.00 88.62 192 PHE A N 1
ATOM 1501 C CA . PHE A 1 192 ? -18.379 -12.682 -0.447 1.00 88.62 192 PHE A CA 1
ATOM 1502 C C . PHE A 1 192 ? -19.612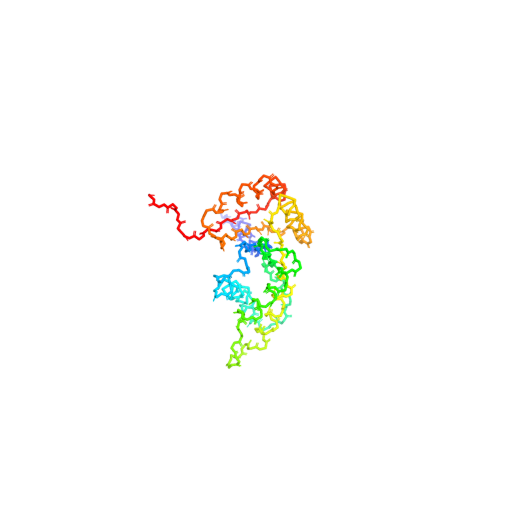 -13.318 0.198 1.00 88.62 192 PHE A C 1
ATOM 1504 O O . PHE A 1 192 ? -20.654 -13.435 -0.437 1.00 88.62 192 PHE A O 1
ATOM 1511 N N . GLY A 1 193 ? -19.472 -13.755 1.448 1.00 80.12 193 GLY A N 1
ATOM 1512 C CA . GLY A 1 193 ? -20.505 -14.566 2.093 1.00 80.12 193 GLY A CA 1
ATOM 1513 C C . GLY A 1 193 ? -20.496 -16.013 1.596 1.00 80.12 193 GLY A C 1
ATOM 1514 O O . GLY A 1 193 ? -19.627 -16.418 0.816 1.00 80.12 193 GLY A O 1
ATOM 1515 N N . LEU A 1 194 ? -21.422 -16.807 2.125 1.00 81.69 194 LEU A N 1
ATOM 1516 C CA . LEU A 1 194 ? -21.572 -18.229 1.796 1.00 81.69 194 LEU A CA 1
ATOM 1517 C C . LEU A 1 194 ? -22.996 -18.563 1.317 1.00 81.69 194 LEU A C 1
ATOM 1519 O O . LEU A 1 194 ? -23.262 -19.728 1.022 1.00 81.69 194 LEU A O 1
ATOM 1523 N N . ASP A 1 195 ? -23.875 -17.561 1.248 1.00 71.75 195 ASP A N 1
ATOM 1524 C CA . ASP A 1 195 ? -25.314 -17.639 1.000 1.00 71.75 195 ASP A CA 1
ATOM 1525 C C . ASP A 1 195 ? -25.794 -16.659 -0.083 1.00 71.75 195 ASP A C 1
ATOM 1527 O O . ASP A 1 195 ? -25.291 -15.514 -0.145 1.00 71.75 195 ASP A O 1
#

Solvent-accessible surface area (backbone atoms only — not comparable to full-atom values): 11304 Å² total; per-residue (Å²): 138,92,82,84,71,72,71,70,68,67,71,77,74,82,73,82,68,76,68,74,70,36,35,38,36,42,39,34,30,33,28,39,75,36,69,67,25,38,74,45,46,53,34,53,51,46,51,58,61,52,55,70,68,63,80,66,83,66,95,58,95,64,86,66,70,69,44,60,46,77,44,36,36,29,26,36,66,48,56,55,71,64,32,43,55,48,36,56,54,35,52,66,70,31,53,81,61,59,80,90,41,97,54,24,71,62,42,51,53,50,50,52,55,50,55,74,46,47,43,63,40,37,53,70,49,76,66,31,42,46,52,50,40,50,51,56,50,56,58,57,68,72,51,62,91,88,48,47,42,32,37,40,44,33,41,62,56,64,64,94,45,50,65,63,54,52,51,50,45,46,78,59,28,46,66,60,37,57,78,69,63,40,48,77,45,78,46,74,57,85,67,83,74,93,123

InterPro domains:
  IPR001282 Glucose-6-phosphate dehydrogenase [PTHR23429] (22-195)
  IPR022674 Glucose-6-phosphate dehydrogenase, NAD-binding [PF00479] (28-195)
  IPR036291 NAD(P)-binding domain superfamily [SSF51735] (21-195)

Radius of gyration: 21.26 Å; Cα contacts (8 Å, |Δi|>4): 240; chains: 1; bounding box: 43×60×64 Å

Sequence (195 aa):
MSISCLVVFSLLSTAYLASAERRHTVFILVGGTGDLAAKYLWDGIFNVYHNRFEGHTGGFESEAAANHTFDFLAAGRTAQDQGNIILNSVLKSSIQCPEDSPHHTTCTKRATDFINKAIYMSLKEDADFVLLCNEIQDLFSRTSFGVKQELILYLAIAPAHYENVAEKFHKKCAQKMRELHVSLKVAIEKPFGLD

Foldseek 3Di:
DDPDDPPVVVVVPPPPPVPLQAAEEEEEAECCLPPVNLAPVLQVVLVVQLVLPVPPPDPDPPVPPSSYHYAYEYEYQDPQVVQQVSNLVSLVNRHDQDPPDPCRVVSVVSSVVRSVRYGYFHPNDLVSLLVVLVVLLVVLVPDDPRYAAEYEAEYPDDPVCPCVVVVSNCVRHVVVCVVSVYHYHYHYDDDDDDD

Nearest PDB structures (foldseek):
  6hqu-assembly5_E  TM=4.271E-01  e=1.716E-02  Pyrococcus furiosus DSM 3638
  8k3w-assembly1_B  TM=4.452E-01  e=2.138E-01  Saccharomyces cerevisiae
  5a6b-assembly2_D  TM=2.396E-01  e=9.700E+00  Streptococcus pneumoniae TIGR4
  5a6j-assembly1_A  TM=1.844E-01  e=7.584E+00  Streptococcus pneumoniae TIGR4

pLDDT: mean 86.58, std 17.96, range [37.91, 98.69]

Organism: Elysia chlorotica (NCBI:txid188477)

Mean predicted aligned error: 8.31 Å